Protein AF-A0A0N0K6Q2-F1 (afdb_monomer_lite)

Radius of gyration: 36.68 Å; chains: 1; bounding box: 66×116×72 Å

Sequence (240 aa):
MILLGSIAFHALVLTPLALQMVETADAPSFDALPPPIFLEMEPRPLLEGETTREPTFAPTVDTAPALSAATTDERVPSMDDEDDVPAPPSPRIAAGAPPGSPPAPADAWRVTPESTGAAIARSMRTGAGGCRIMDGRLSPGEQALCDERFNAAAGQAGPLGPRTLNAAEARREAQFARDGAQALAQYESRRRPPSGGVGITGASPDCVGGNLRGTCAGAHLRPEFQFNDEQLRNGRKFQE

pLDDT: mean 72.72, std 16.53, range [39.81, 97.5]

Structure (mmCIF, N/CA/C/O backbone):
data_AF-A0A0N0K6Q2-F1
#
_entry.id   AF-A0A0N0K6Q2-F1
#
loop_
_atom_site.group_PDB
_atom_site.id
_atom_site.type_symbol
_atom_site.label_atom_id
_atom_site.label_alt_id
_atom_site.label_comp_id
_atom_site.label_asym_id
_atom_site.label_entity_id
_atom_site.label_seq_id
_atom_site.pdbx_PDB_ins_code
_atom_site.Cartn_x
_atom_site.Cartn_y
_atom_site.Cartn_z
_atom_site.occupancy
_atom_site.B_iso_or_equiv
_atom_site.auth_seq_id
_atom_site.auth_comp_id
_atom_site.auth_asym_id
_atom_site.auth_atom_id
_atom_site.pdbx_PDB_model_num
ATOM 1 N N . MET A 1 1 ? 13.737 46.187 -0.615 1.00 58.72 1 MET A N 1
ATOM 2 C CA . MET A 1 1 ? 12.627 46.136 -1.597 1.00 58.72 1 MET A CA 1
ATOM 3 C C . MET A 1 1 ? 12.156 44.712 -1.890 1.00 58.72 1 MET A C 1
ATOM 5 O O . MET A 1 1 ? 10.979 44.456 -1.697 1.00 58.72 1 MET A O 1
ATOM 9 N N . ILE A 1 2 ? 13.031 43.765 -2.259 1.00 75.62 2 ILE A N 1
ATOM 10 C CA . ILE A 1 2 ? 12.633 42.378 -2.608 1.00 75.62 2 ILE A CA 1
ATOM 11 C C . ILE A 1 2 ? 11.950 41.630 -1.444 1.00 75.62 2 ILE A C 1
ATOM 13 O O . ILE A 1 2 ? 10.918 40.999 -1.637 1.00 75.62 2 ILE A O 1
ATOM 17 N N . LEU A 1 3 ? 12.470 41.763 -0.219 1.00 80.44 3 LEU A N 1
ATOM 18 C CA . LEU A 1 3 ? 11.880 41.160 0.988 1.00 80.44 3 LEU A CA 1
ATOM 19 C C . LEU A 1 3 ? 10.467 41.685 1.284 1.00 80.44 3 LEU A C 1
ATOM 21 O O . LEU A 1 3 ? 9.568 40.911 1.584 1.00 80.44 3 LEU A O 1
ATOM 25 N N . LEU A 1 4 ? 10.264 42.995 1.128 1.00 83.69 4 LEU A N 1
ATOM 26 C CA . LEU A 1 4 ? 8.973 43.652 1.342 1.00 83.69 4 LEU A CA 1
ATOM 27 C C . LEU A 1 4 ? 7.950 43.233 0.276 1.00 83.69 4 LEU A C 1
ATOM 29 O O . LEU A 1 4 ? 6.801 42.965 0.605 1.00 83.69 4 LEU A O 1
ATOM 33 N N . GLY A 1 5 ? 8.391 43.098 -0.981 1.00 89.88 5 GLY A N 1
ATOM 34 C CA . GLY A 1 5 ? 7.563 42.571 -2.068 1.00 89.88 5 GLY A CA 1
ATOM 35 C C . GLY A 1 5 ? 7.175 41.106 -1.860 1.00 89.88 5 GLY A C 1
ATOM 36 O O . GLY A 1 5 ? 6.024 40.744 -2.082 1.00 89.88 5 GLY A O 1
ATOM 37 N N . SER A 1 6 ? 8.101 40.280 -1.365 1.00 90.88 6 SER A N 1
ATOM 38 C CA . SER A 1 6 ? 7.818 38.880 -1.031 1.00 90.88 6 SER A CA 1
ATOM 39 C C . SER A 1 6 ? 6.791 38.770 0.096 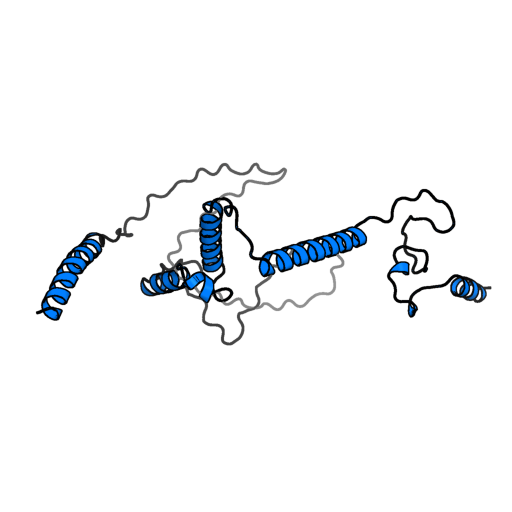1.00 90.88 6 SER A C 1
ATOM 41 O O . SER A 1 6 ? 5.804 38.053 -0.048 1.00 90.88 6 SER A O 1
ATOM 43 N N . ILE A 1 7 ? 6.962 39.525 1.185 1.00 93.81 7 ILE A N 1
ATOM 44 C CA . ILE A 1 7 ? 6.012 39.519 2.308 1.00 93.81 7 ILE A CA 1
ATOM 45 C C . ILE A 1 7 ? 4.625 39.986 1.846 1.00 93.81 7 ILE A C 1
ATOM 47 O O . ILE A 1 7 ? 3.632 39.334 2.161 1.00 93.81 7 ILE A O 1
ATOM 51 N N . ALA A 1 8 ? 4.552 41.060 1.053 1.00 94.00 8 ALA A N 1
ATOM 52 C CA . ALA A 1 8 ? 3.288 41.559 0.513 1.00 94.00 8 ALA A CA 1
ATOM 53 C C . ALA A 1 8 ? 2.600 40.531 -0.399 1.00 94.00 8 ALA A C 1
ATOM 55 O O . ALA A 1 8 ? 1.393 40.329 -0.293 1.00 94.00 8 ALA A O 1
ATOM 56 N N . PHE A 1 9 ? 3.363 39.836 -1.245 1.00 93.81 9 PHE A N 1
ATOM 57 C CA . PHE A 1 9 ? 2.836 38.781 -2.110 1.00 93.81 9 PHE A CA 1
ATOM 58 C C . PHE A 1 9 ? 2.280 37.600 -1.304 1.00 93.81 9 PHE A C 1
ATOM 60 O O . PHE A 1 9 ? 1.163 37.155 -1.556 1.00 93.81 9 PHE A O 1
ATOM 67 N N . HIS A 1 10 ? 3.011 37.128 -0.290 1.00 91.31 10 HIS A N 1
ATOM 68 C CA . HIS A 1 10 ? 2.540 36.031 0.558 1.00 91.31 10 HIS A CA 1
ATOM 69 C C . HIS A 1 10 ? 1.308 36.436 1.372 1.00 91.31 10 HIS A C 1
ATOM 71 O O . HIS A 1 10 ? 0.362 35.660 1.454 1.00 91.31 10 HIS A O 1
ATOM 77 N N . ALA A 1 11 ? 1.269 37.656 1.916 1.00 92.88 11 ALA A N 1
ATOM 78 C CA . ALA A 1 11 ? 0.086 38.165 2.607 1.00 92.88 11 ALA A CA 1
ATOM 79 C C . ALA A 1 11 ? -1.130 38.220 1.668 1.00 92.88 11 ALA A C 1
ATOM 81 O O . ALA A 1 11 ? -2.218 37.795 2.050 1.00 92.88 11 ALA A O 1
ATOM 82 N N . LEU A 1 12 ? -0.941 38.665 0.423 1.00 94.81 12 LEU A N 1
ATOM 83 C CA . LEU A 1 12 ? -2.009 38.748 -0.572 1.00 94.81 12 LEU A CA 1
ATOM 84 C C . LEU A 1 12 ? -2.557 37.369 -0.972 1.00 94.81 12 LEU A C 1
ATOM 86 O O . LEU A 1 12 ? -3.754 37.248 -1.212 1.00 94.81 12 LEU A O 1
ATOM 90 N N . VAL A 1 13 ? -1.717 36.329 -1.001 1.00 93.81 13 VAL A N 1
ATOM 91 C CA . VAL A 1 13 ? -2.139 34.954 -1.333 1.00 93.81 13 VAL A CA 1
ATOM 92 C C . VAL A 1 13 ? -2.738 34.220 -0.127 1.00 93.81 13 VAL A C 1
ATOM 94 O O . VAL A 1 13 ? -3.753 33.541 -0.260 1.00 93.81 13 VAL A O 1
ATOM 97 N N . LEU A 1 14 ? -2.132 34.342 1.056 1.00 91.88 14 LEU A N 1
ATOM 98 C CA . LEU A 1 14 ? -2.509 33.546 2.229 1.00 91.88 14 LEU A CA 1
ATOM 99 C C . LEU A 1 14 ? -3.740 34.096 2.960 1.00 91.88 14 LEU A C 1
ATOM 101 O O . LEU A 1 14 ? -4.521 33.315 3.497 1.00 91.88 14 LEU A O 1
ATOM 105 N N . THR A 1 15 ? -3.950 35.416 2.954 1.00 90.38 15 THR A N 1
ATOM 106 C CA . THR A 1 15 ? -5.099 36.048 3.629 1.00 90.38 15 THR A CA 1
ATOM 107 C C . THR A 1 15 ? -6.459 35.587 3.082 1.00 90.38 15 THR A C 1
ATOM 109 O O . THR A 1 15 ? -7.289 35.167 3.887 1.00 90.38 15 THR A O 1
ATOM 112 N N . PRO A 1 16 ? -6.728 35.596 1.758 1.00 86.38 16 PRO A N 1
ATOM 113 C CA . PRO A 1 16 ? -8.012 35.118 1.242 1.00 86.38 16 PRO A CA 1
ATOM 114 C C . PRO A 1 16 ? -8.220 33.615 1.480 1.00 86.38 16 PRO A C 1
ATOM 116 O O . PRO A 1 16 ? -9.343 33.199 1.749 1.00 86.38 16 PRO A O 1
ATOM 119 N N . LEU A 1 17 ? -7.152 32.807 1.454 1.00 84.12 17 LEU A N 1
ATOM 120 C CA . LEU A 1 17 ? -7.229 31.376 1.772 1.00 84.12 17 LEU A CA 1
ATOM 121 C C . LEU A 1 17 ? -7.616 31.133 3.239 1.00 84.12 17 LEU A C 1
ATOM 123 O O . LEU A 1 17 ? -8.437 30.266 3.532 1.00 84.12 17 LEU A O 1
ATOM 127 N N . ALA A 1 18 ? -7.036 31.909 4.157 1.00 82.88 18 ALA A N 1
ATOM 128 C CA . ALA A 1 18 ? -7.354 31.825 5.577 1.00 82.88 18 ALA A CA 1
ATOM 129 C C . ALA A 1 18 ? -8.800 32.261 5.863 1.00 82.88 18 ALA A C 1
ATOM 131 O O . ALA A 1 18 ? -9.481 31.612 6.653 1.00 82.88 18 ALA A O 1
ATOM 132 N N . LEU A 1 19 ? -9.284 33.313 5.193 1.00 83.12 19 LEU A N 1
ATOM 133 C CA . LEU A 1 19 ? -10.672 33.768 5.325 1.00 83.12 19 LEU A CA 1
ATOM 134 C C . LEU A 1 19 ? -11.668 32.711 4.832 1.00 83.12 19 LEU A C 1
ATOM 136 O O . LEU A 1 19 ? -12.624 32.422 5.544 1.00 83.12 19 LEU A O 1
ATOM 140 N N . GLN A 1 20 ? -11.398 32.051 3.698 1.00 77.56 20 GLN A N 1
ATOM 141 C CA . GLN A 1 20 ? -12.248 30.958 3.206 1.00 77.56 20 GLN A CA 1
ATOM 142 C C . GLN A 1 20 ? -12.332 29.783 4.188 1.00 77.56 20 GLN A C 1
ATOM 144 O O . GLN A 1 20 ? -13.413 29.239 4.380 1.00 77.56 20 GLN A O 1
ATOM 149 N N . MET A 1 21 ? -11.228 29.409 4.847 1.00 71.75 21 MET A N 1
ATOM 150 C CA . MET A 1 21 ? -11.255 28.337 5.853 1.00 71.75 21 MET A CA 1
ATOM 151 C C . MET A 1 21 ? -12.136 28.677 7.060 1.00 71.75 21 MET A C 1
ATOM 153 O O . MET A 1 21 ? -12.805 27.791 7.590 1.00 71.75 21 MET A O 1
ATOM 157 N N . VAL A 1 22 ? -12.148 29.943 7.487 1.00 70.31 22 VAL A N 1
ATOM 158 C CA . VAL A 1 22 ? -12.969 30.398 8.620 1.00 70.31 22 VAL A CA 1
ATOM 159 C C . VAL A 1 22 ? -14.444 30.497 8.229 1.00 70.31 22 VAL A C 1
ATOM 161 O O . VAL A 1 22 ? -15.299 30.107 9.015 1.00 70.31 22 VAL A O 1
ATOM 164 N N . GLU A 1 23 ? -14.753 30.946 7.013 1.00 63.50 23 GLU A N 1
ATOM 165 C CA . GLU A 1 23 ? -16.136 31.067 6.528 1.00 63.50 23 GLU A CA 1
ATOM 166 C C . GLU A 1 23 ? -16.788 29.698 6.266 1.00 63.50 23 GLU A C 1
ATOM 168 O O . GLU A 1 23 ? -17.993 29.542 6.419 1.00 63.50 23 GLU A O 1
ATOM 173 N N . THR A 1 24 ? -15.992 28.665 5.963 1.00 56.94 24 THR A N 1
ATOM 174 C CA . THR A 1 24 ? -16.474 27.274 5.861 1.00 56.94 24 THR A CA 1
ATOM 175 C C . THR A 1 24 ? -16.607 26.549 7.204 1.00 56.94 24 THR A C 1
ATOM 177 O O . THR A 1 24 ? -16.996 25.383 7.226 1.00 56.94 24 THR A O 1
ATOM 180 N N . ALA A 1 25 ? -16.277 27.202 8.322 1.00 55.00 25 ALA A N 1
ATOM 181 C CA . ALA A 1 25 ? -16.343 26.609 9.656 1.00 55.00 25 ALA A CA 1
ATOM 182 C C . ALA A 1 25 ? -17.735 26.718 10.309 1.00 55.00 25 ALA A C 1
ATOM 184 O O . ALA A 1 25 ? -17.831 26.678 11.537 1.00 55.00 25 ALA A O 1
ATOM 185 N N . ASP A 1 26 ? -18.809 26.792 9.514 1.00 55.94 26 ASP A N 1
ATOM 186 C CA . ASP A 1 26 ? -20.131 26.356 9.968 1.00 55.94 26 ASP A CA 1
ATOM 187 C C . ASP A 1 26 ? -20.057 24.843 10.216 1.00 55.94 26 ASP A C 1
ATOM 189 O O . ASP A 1 26 ? -20.361 24.004 9.365 1.00 55.94 26 ASP A O 1
ATOM 193 N N . ALA A 1 27 ? -19.554 24.479 11.395 1.00 56.19 27 ALA A N 1
ATOM 194 C CA . ALA A 1 27 ? -19.621 23.119 11.885 1.00 56.19 27 ALA A CA 1
ATOM 195 C C . ALA A 1 27 ? -21.106 22.729 11.938 1.00 56.19 27 ALA A C 1
ATOM 197 O O . ALA A 1 27 ? -21.898 23.474 12.523 1.00 56.19 27 ALA A O 1
ATOM 198 N N . PRO A 1 28 ? -21.516 21.591 11.348 1.00 54.69 28 PRO A N 1
ATOM 199 C CA . PRO A 1 28 ? -22.893 21.146 11.478 1.00 54.69 28 PRO A CA 1
ATOM 200 C C . PRO A 1 28 ? -23.210 21.009 12.969 1.00 54.69 28 PRO A C 1
ATOM 202 O O . PRO A 1 28 ? -22.494 20.328 13.706 1.00 54.69 28 PRO A O 1
ATOM 205 N N . SER A 1 29 ? -24.256 21.691 13.434 1.00 54.91 29 SER A N 1
ATOM 206 C CA . SER A 1 29 ? -24.754 21.494 14.788 1.00 54.91 29 SER A CA 1
ATOM 207 C C . SER A 1 29 ? -25.289 20.064 14.891 1.00 54.91 29 SER A C 1
ATOM 209 O O . SER A 1 29 ? -26.286 19.695 14.277 1.00 54.91 29 SER A O 1
ATOM 211 N N . PHE A 1 30 ? -24.600 19.225 15.662 1.00 54.66 30 PHE A N 1
ATOM 212 C CA . PHE A 1 30 ? -25.004 17.836 15.907 1.00 54.66 30 PHE A CA 1
ATOM 213 C C . PHE A 1 30 ? -26.121 17.715 16.965 1.00 54.66 30 PHE A C 1
ATOM 215 O O . PHE A 1 30 ? -26.450 16.609 17.380 1.00 54.66 30 PHE A O 1
ATOM 222 N N . ASP A 1 31 ? -26.720 18.834 17.388 1.00 56.94 31 ASP A N 1
ATOM 223 C CA . ASP A 1 31 ? -27.839 18.867 18.343 1.00 56.94 31 ASP A CA 1
ATOM 224 C C . ASP A 1 31 ? -29.177 18.432 17.723 1.00 56.94 31 ASP A C 1
ATOM 226 O O . ASP A 1 31 ? -30.147 18.176 18.437 1.00 56.94 31 ASP A O 1
ATOM 230 N N . ALA A 1 32 ? -29.249 18.300 16.397 1.00 61.56 32 ALA A N 1
ATOM 231 C CA . ALA A 1 32 ? -30.366 17.625 15.760 1.00 61.56 32 ALA A CA 1
ATOM 232 C C . ALA A 1 32 ? -30.136 16.112 15.851 1.00 61.56 32 ALA A C 1
ATOM 234 O O . ALA A 1 32 ? -29.385 15.545 15.057 1.00 61.56 32 ALA A O 1
ATOM 235 N N . LEU A 1 33 ? -30.797 15.452 16.811 1.00 62.62 33 LEU A N 1
ATOM 236 C CA . LEU A 1 33 ? -31.024 14.006 16.744 1.00 62.62 33 LEU A CA 1
ATOM 237 C C . LEU A 1 33 ? -31.496 13.691 15.315 1.00 62.62 33 LEU A C 1
ATOM 239 O O . LEU A 1 33 ? -32.536 14.225 14.910 1.00 62.62 33 LEU A O 1
ATOM 243 N N . PRO A 1 34 ? -30.742 12.906 14.521 1.00 67.00 34 PRO A N 1
ATOM 244 C CA . PRO A 1 34 ? -31.181 12.567 13.179 1.00 67.00 34 PRO A CA 1
ATOM 245 C C . PRO A 1 34 ? -32.567 11.924 13.288 1.00 67.00 34 PRO A C 1
ATOM 247 O O . PRO A 1 34 ? -32.795 11.143 14.221 1.00 67.00 34 PRO A O 1
ATOM 250 N N . PRO A 1 35 ? -33.510 12.265 12.391 1.00 73.25 35 PRO A N 1
ATOM 251 C CA . PRO A 1 35 ? -34.826 11.650 12.420 1.00 73.25 35 PRO A CA 1
ATOM 252 C C . PRO A 1 35 ? -34.640 10.126 12.395 1.00 73.25 35 PRO A C 1
ATOM 254 O O . PRO A 1 35 ? -33.830 9.634 11.601 1.00 73.25 35 PRO A O 1
ATOM 257 N N . PRO A 1 36 ? -35.315 9.379 13.286 1.00 74.69 36 PRO A N 1
ATOM 258 C CA . PRO A 1 36 ? -35.118 7.943 13.384 1.00 74.69 36 PRO A CA 1
ATOM 259 C C . PRO A 1 36 ? -35.394 7.297 12.027 1.00 74.69 36 PRO A C 1
ATOM 261 O O . PRO A 1 36 ? -36.444 7.511 11.420 1.00 74.69 36 PRO A O 1
ATOM 264 N N . ILE A 1 37 ? -34.429 6.517 11.542 1.00 78.88 37 ILE A N 1
ATOM 265 C CA . ILE A 1 37 ? -34.599 5.710 10.337 1.00 78.88 37 ILE A CA 1
ATOM 266 C C . ILE A 1 37 ? -35.337 4.444 10.763 1.00 78.88 37 ILE A C 1
ATOM 268 O O . ILE A 1 37 ? -34.776 3.593 11.454 1.00 78.88 37 ILE A O 1
ATOM 272 N N . PHE A 1 38 ? -36.604 4.328 10.373 1.00 78.00 38 PHE A N 1
ATOM 273 C CA . PHE A 1 38 ? -37.389 3.124 10.617 1.00 78.00 38 PHE A CA 1
ATOM 274 C C . PHE A 1 38 ? -37.013 2.062 9.583 1.00 78.00 38 PHE A C 1
ATOM 276 O O . PHE A 1 38 ? -37.216 2.243 8.384 1.00 78.00 38 PHE A O 1
ATOM 283 N N . LEU A 1 39 ? -36.425 0.965 10.056 1.00 77.38 39 LEU A N 1
ATOM 284 C CA . LEU A 1 39 ? -36.115 -0.211 9.251 1.00 77.38 39 LEU A CA 1
ATOM 285 C C . LEU A 1 39 ? -37.264 -1.207 9.408 1.00 77.38 39 LEU A C 1
ATOM 287 O O . LEU A 1 39 ? -37.453 -1.771 10.486 1.00 77.38 39 LEU A O 1
ATOM 291 N N . GLU A 1 40 ? -38.027 -1.430 8.341 1.00 71.94 40 GLU A N 1
ATOM 292 C CA . GLU A 1 40 ? -38.983 -2.534 8.283 1.00 71.94 40 GLU A CA 1
ATOM 293 C C . GLU A 1 40 ? -38.205 -3.833 8.056 1.00 71.94 40 GLU A C 1
ATOM 295 O O . GLU A 1 40 ? -37.730 -4.119 6.959 1.00 71.94 40 GLU A O 1
ATOM 300 N N . MET A 1 41 ? -38.002 -4.596 9.130 1.00 74.12 41 MET A N 1
ATOM 301 C CA . MET A 1 41 ? -37.406 -5.927 9.059 1.00 74.12 41 MET A CA 1
ATOM 302 C C . MET A 1 41 ? -38.526 -6.958 8.945 1.00 74.12 41 MET A C 1
ATOM 304 O O . MET A 1 41 ? -39.327 -7.104 9.870 1.00 74.12 41 MET A O 1
ATOM 308 N N . GLU A 1 42 ? -38.571 -7.690 7.833 1.00 75.00 42 GLU A N 1
ATOM 309 C CA . GLU A 1 42 ? -39.445 -8.856 7.725 1.00 75.00 42 GLU A CA 1
ATOM 310 C C . GLU A 1 42 ? -39.008 -9.907 8.760 1.00 75.00 42 GLU A C 1
ATOM 312 O O . GLU A 1 42 ? -37.816 -10.231 8.855 1.00 75.00 42 GLU A O 1
ATOM 317 N N . PRO A 1 43 ? -39.935 -10.432 9.581 1.00 73.00 43 PRO A N 1
ATOM 318 C CA . PRO A 1 43 ? -39.589 -11.441 10.564 1.00 73.00 43 PRO A CA 1
ATOM 319 C C . PRO A 1 43 ? -39.119 -12.701 9.840 1.00 73.00 43 PRO A C 1
ATOM 321 O O . PRO A 1 43 ? -39.751 -13.162 8.888 1.00 73.00 43 PRO A O 1
ATOM 324 N N . ARG A 1 44 ? -38.006 -13.278 10.307 1.00 82.38 44 ARG A N 1
ATOM 325 C CA . ARG A 1 44 ? -37.547 -14.574 9.797 1.00 82.38 44 ARG A CA 1
ATOM 326 C C . ARG A 1 44 ? -38.687 -15.600 9.887 1.00 82.38 44 ARG A C 1
ATOM 328 O O . ARG A 1 44 ? -39.408 -15.606 10.889 1.00 82.38 44 ARG A O 1
ATOM 335 N N . PRO A 1 45 ? -38.839 -16.486 8.892 1.00 82.38 45 PRO A N 1
ATOM 336 C CA . PRO A 1 45 ? -39.800 -17.574 8.987 1.00 82.38 45 PRO A CA 1
ATOM 337 C C . PRO A 1 45 ? -39.466 -18.454 10.200 1.00 82.38 45 PRO A C 1
ATOM 339 O O . PRO A 1 45 ? -38.295 -18.742 10.468 1.00 82.38 45 PRO A O 1
ATOM 342 N N . LEU A 1 46 ? -40.499 -18.838 10.950 1.00 83.44 46 LEU A N 1
ATOM 343 C CA . LEU A 1 46 ? -40.370 -19.721 12.110 1.00 83.44 46 LEU A CA 1
ATOM 344 C C . LEU A 1 46 ? -40.020 -21.136 11.646 1.00 83.44 46 LEU A C 1
ATOM 346 O O . LEU A 1 46 ? -40.581 -21.629 10.664 1.00 83.44 46 LEU A O 1
ATOM 350 N N . LEU A 1 47 ? -39.096 -21.785 12.352 1.00 84.69 47 LEU A N 1
ATOM 351 C CA . LEU A 1 47 ? -38.780 -23.195 12.137 1.00 84.69 47 LEU A CA 1
ATOM 352 C C . LEU A 1 47 ? -39.855 -24.091 12.776 1.00 84.69 47 LEU A C 1
ATOM 354 O O . LEU A 1 47 ? -40.617 -23.665 13.643 1.00 84.69 47 LEU A O 1
ATOM 358 N N . GLU A 1 48 ? -39.933 -25.350 12.350 1.00 82.94 48 GLU A N 1
ATOM 359 C CA . GLU A 1 48 ? -40.918 -26.301 12.872 1.00 82.94 48 GLU A CA 1
ATOM 360 C C . GLU A 1 48 ? -40.703 -26.537 14.381 1.00 82.94 48 GLU A C 1
ATOM 362 O O . GLU A 1 48 ? -39.622 -26.932 14.814 1.00 82.94 48 GLU A O 1
ATOM 367 N N . GLY A 1 49 ? -41.727 -26.237 15.189 1.00 84.94 49 GLY A N 1
ATOM 368 C CA . GLY A 1 49 ? -41.671 -26.296 16.657 1.00 84.94 49 GLY A CA 1
ATOM 369 C C . GLY A 1 49 ? -41.157 -25.025 17.352 1.00 84.94 49 GLY A C 1
ATOM 370 O O . GLY A 1 49 ? -41.149 -24.972 18.581 1.00 84.94 49 GLY A O 1
ATOM 371 N N . GLU A 1 50 ? -40.761 -23.991 16.605 1.00 82.06 50 GLU A N 1
ATOM 372 C CA . GLU A 1 50 ? -40.323 -22.705 17.156 1.00 82.06 50 GLU A CA 1
ATOM 373 C C . GLU A 1 50 ? -41.538 -21.811 17.471 1.00 82.06 50 GLU A C 1
ATOM 375 O O . GLU A 1 50 ? -42.333 -21.478 16.592 1.00 82.06 50 GLU A O 1
ATOM 380 N N . THR A 1 51 ? -41.698 -21.398 18.731 1.00 81.06 51 THR A N 1
ATOM 381 C CA . THR A 1 51 ? -42.730 -20.427 19.129 1.00 81.06 51 THR A CA 1
ATOM 382 C C . THR A 1 51 ? -42.205 -19.000 19.016 1.00 81.06 51 THR A C 1
ATOM 384 O O . THR A 1 51 ? -41.095 -18.718 19.470 1.00 81.06 51 THR A O 1
ATOM 387 N N . THR A 1 52 ? -43.017 -18.080 18.487 1.00 79.56 52 THR A N 1
ATOM 388 C CA . THR A 1 52 ? -42.690 -16.649 18.428 1.00 79.56 52 THR A CA 1
ATOM 389 C C . THR A 1 52 ? -42.311 -16.126 19.811 1.00 79.56 52 THR A C 1
ATOM 391 O O . THR A 1 52 ? -43.117 -16.161 20.741 1.00 79.56 52 THR A O 1
ATOM 394 N N . ARG A 1 53 ? -41.087 -15.613 19.954 1.00 74.88 53 ARG A N 1
ATOM 395 C CA . ARG A 1 53 ? -40.665 -14.926 21.175 1.00 74.88 53 ARG A CA 1
ATOM 396 C C . ARG A 1 53 ? -41.324 -13.550 21.212 1.00 74.88 53 ARG A C 1
ATOM 398 O O . ARG A 1 53 ? -41.050 -12.727 20.341 1.00 74.88 53 ARG A O 1
ATOM 405 N N . GLU A 1 54 ? -42.163 -13.288 22.210 1.00 77.50 54 GLU A N 1
ATOM 406 C CA . GLU A 1 54 ? -42.682 -11.935 22.419 1.00 77.50 54 GLU A CA 1
ATOM 407 C C . GLU A 1 54 ? -41.528 -10.980 22.770 1.00 77.50 54 GLU A C 1
ATOM 409 O O . GLU A 1 54 ? -40.686 -11.312 23.616 1.00 77.50 54 GLU A O 1
ATOM 414 N N . PRO A 1 55 ? -41.445 -9.802 22.127 1.00 63.31 55 PRO A N 1
ATOM 415 C CA . PRO A 1 55 ? -40.432 -8.817 22.460 1.00 63.31 55 PRO A CA 1
ATOM 416 C C . PRO A 1 55 ? -40.681 -8.289 23.876 1.00 63.31 55 PRO A C 1
ATOM 418 O O . PRO A 1 55 ? -41.631 -7.556 24.138 1.00 63.31 55 PRO A O 1
ATOM 421 N N . THR A 1 56 ? -39.802 -8.653 24.807 1.00 73.31 56 THR A N 1
ATOM 422 C CA . THR A 1 56 ? -39.750 -8.024 26.127 1.00 73.31 56 THR A CA 1
ATOM 423 C C . THR A 1 56 ? -38.999 -6.707 25.994 1.00 73.31 56 THR A C 1
ATOM 425 O O . THR A 1 56 ? -37.770 -6.688 25.913 1.00 73.31 56 THR A O 1
ATOM 428 N N . PHE A 1 57 ? -39.728 -5.596 25.955 1.00 63.84 57 PHE A N 1
ATOM 429 C CA . PHE A 1 57 ? -39.116 -4.280 26.095 1.00 63.84 57 PHE A CA 1
ATOM 430 C C . PHE A 1 57 ? -38.655 -4.121 27.543 1.00 63.84 57 PHE A C 1
ATOM 432 O O . PHE A 1 57 ? -39.449 -4.272 28.473 1.00 63.84 57 PHE A O 1
ATOM 439 N N . ALA A 1 58 ? -37.365 -3.853 27.743 1.00 64.44 58 ALA A N 1
ATOM 440 C CA . ALA A 1 58 ? -36.872 -3.506 29.065 1.00 64.44 58 ALA A CA 1
ATOM 441 C C . ALA A 1 58 ? -37.596 -2.230 29.535 1.00 64.44 58 ALA A C 1
ATOM 443 O O . ALA A 1 58 ? -37.706 -1.284 28.746 1.00 64.44 58 ALA A O 1
ATOM 444 N N . PRO A 1 59 ? -38.092 -2.169 30.784 1.00 62.81 59 PRO A N 1
ATOM 445 C CA . PRO A 1 59 ? -38.538 -0.901 31.339 1.00 62.81 59 PRO A CA 1
ATOM 446 C C . PRO A 1 59 ? -37.367 0.085 31.270 1.00 62.81 59 PRO A C 1
ATOM 448 O O . PRO A 1 59 ? -36.227 -0.280 31.558 1.00 62.81 59 PRO A O 1
ATOM 451 N N . THR A 1 60 ? -37.631 1.326 30.865 1.00 52.78 60 THR A N 1
ATOM 452 C CA . THR A 1 60 ? -36.653 2.416 30.937 1.00 52.78 60 THR A CA 1
ATOM 453 C C . THR A 1 60 ? -36.321 2.665 32.402 1.00 52.78 60 THR A C 1
ATOM 455 O O . THR A 1 60 ? -37.039 3.375 33.103 1.00 52.78 60 THR A O 1
ATOM 458 N N . VAL A 1 61 ? -35.264 2.015 32.882 1.00 49.47 61 VAL A N 1
ATOM 459 C CA . VAL A 1 61 ? -34.710 2.235 34.212 1.00 49.47 61 VAL A CA 1
ATOM 460 C C . VAL A 1 61 ? -33.693 3.361 34.090 1.00 49.47 61 VAL A C 1
ATOM 462 O O . VAL A 1 61 ? -32.595 3.172 33.572 1.00 49.47 61 VAL A O 1
ATOM 465 N N . ASP A 1 62 ? -34.077 4.543 34.560 1.00 51.16 62 ASP A N 1
ATOM 466 C CA . ASP A 1 62 ? -33.175 5.674 34.760 1.00 51.16 62 ASP A CA 1
ATOM 467 C C . ASP A 1 62 ? -32.359 5.403 36.034 1.00 51.16 62 ASP A C 1
ATOM 469 O O . ASP A 1 62 ? -32.654 5.885 37.129 1.00 51.16 62 ASP A O 1
ATOM 473 N N . THR A 1 63 ? -31.428 4.451 35.968 1.00 47.78 63 THR A N 1
ATOM 474 C CA . THR A 1 63 ? -30.564 4.123 37.108 1.00 47.78 63 THR A CA 1
ATOM 475 C C . THR A 1 63 ? -29.227 3.602 36.608 1.00 47.78 63 THR A C 1
ATOM 477 O O . THR A 1 63 ? -29.155 2.619 35.874 1.00 47.78 63 THR A O 1
ATOM 480 N N . ALA A 1 64 ? -28.158 4.289 37.016 1.00 49.22 64 ALA A N 1
ATOM 481 C CA . ALA A 1 64 ? -26.780 3.876 36.787 1.00 49.22 64 ALA A CA 1
ATOM 482 C C . ALA A 1 64 ? -26.579 2.406 37.211 1.00 49.22 64 ALA A C 1
ATOM 484 O O . ALA A 1 64 ? -27.109 2.001 38.252 1.00 49.22 64 ALA A O 1
ATOM 485 N N . PRO A 1 65 ? -25.822 1.596 36.448 1.00 41.84 65 PRO A N 1
ATOM 486 C CA . PRO A 1 65 ? -25.665 0.185 36.759 1.00 41.84 65 PRO A CA 1
ATOM 487 C C . PRO A 1 65 ? -24.890 0.026 38.070 1.00 41.84 65 PRO A C 1
ATOM 489 O O . PRO A 1 65 ? -23.694 0.308 38.149 1.00 41.84 65 PRO A O 1
ATOM 492 N N . ALA A 1 66 ? -25.577 -0.441 39.111 1.00 49.66 66 ALA A N 1
ATOM 493 C CA . ALA A 1 66 ? -24.928 -0.939 40.310 1.00 49.66 66 ALA A CA 1
ATOM 494 C C . ALA A 1 66 ? -24.247 -2.276 39.977 1.00 49.66 66 ALA A C 1
ATOM 496 O O . ALA A 1 66 ? -24.887 -3.225 39.519 1.00 49.66 66 ALA A O 1
ATOM 497 N N . LEU A 1 67 ? -22.933 -2.337 40.204 1.00 46.16 67 LEU A N 1
ATOM 498 C CA . LEU A 1 67 ? -22.126 -3.553 40.131 1.00 46.16 67 LEU A CA 1
ATOM 499 C C . LEU A 1 67 ? -22.740 -4.624 41.043 1.00 46.16 67 LEU A C 1
ATOM 501 O O . LEU A 1 67 ? -22.696 -4.507 42.267 1.00 46.16 67 LEU A O 1
ATOM 505 N N . SER A 1 68 ? -23.317 -5.668 40.451 1.00 42.97 68 SER A N 1
ATOM 506 C CA . SER A 1 68 ? -23.777 -6.834 41.204 1.00 42.97 68 SER A CA 1
ATOM 507 C C . SER A 1 68 ? -22.562 -7.669 41.601 1.00 42.97 68 SER A C 1
ATOM 509 O O . SER A 1 68 ? -21.918 -8.285 40.754 1.00 42.97 68 SER A O 1
ATOM 511 N N . ALA A 1 69 ? -22.228 -7.669 42.892 1.00 47.84 69 ALA A N 1
ATOM 512 C CA . ALA A 1 69 ? -21.277 -8.614 43.460 1.00 47.84 69 ALA A CA 1
ATOM 513 C C . ALA A 1 69 ? -21.934 -10.002 43.476 1.00 47.84 69 ALA A C 1
ATOM 515 O O . ALA A 1 69 ? -22.836 -10.259 44.270 1.00 47.84 69 ALA A O 1
ATOM 516 N N . ALA A 1 70 ? -21.516 -10.879 42.565 1.00 39.81 70 ALA A N 1
ATOM 517 C CA . ALA A 1 70 ? -21.946 -12.269 42.566 1.00 39.81 70 ALA A CA 1
ATOM 518 C C . ALA A 1 70 ? -21.328 -12.986 43.776 1.00 39.81 70 ALA A C 1
ATOM 520 O O . ALA A 1 70 ? -20.107 -13.089 43.889 1.00 39.81 70 ALA A O 1
ATOM 521 N N . THR A 1 71 ? -22.169 -13.469 44.687 1.00 44.94 71 THR A N 1
ATOM 522 C CA . THR A 1 71 ? -21.763 -14.392 45.748 1.00 44.94 71 THR A CA 1
ATOM 523 C C . THR A 1 71 ? -21.575 -15.779 45.140 1.00 44.94 71 THR A C 1
ATOM 525 O O . THR A 1 71 ? -22.511 -16.348 44.583 1.00 44.94 71 THR A O 1
ATOM 528 N N . THR A 1 72 ? -20.361 -16.315 45.223 1.00 40.00 72 THR A N 1
ATOM 529 C CA . THR A 1 72 ? -20.048 -17.715 44.917 1.00 40.00 72 THR A CA 1
ATOM 530 C C . THR A 1 72 ? -20.730 -18.626 45.931 1.00 40.00 72 THR A C 1
ATOM 532 O O . THR A 1 72 ? -20.310 -18.670 47.083 1.00 40.00 72 THR A O 1
ATOM 535 N N . ASP A 1 73 ? -21.762 -19.349 45.498 1.00 42.81 73 ASP A N 1
ATOM 536 C CA . ASP A 1 73 ? -22.259 -20.527 46.208 1.00 42.81 73 ASP A CA 1
ATOM 537 C C . ASP A 1 73 ? -21.442 -21.739 45.738 1.00 42.81 73 ASP A C 1
ATOM 539 O O . ASP A 1 73 ? -21.461 -22.115 44.562 1.00 42.81 73 ASP A O 1
ATOM 543 N N . GLU A 1 74 ? -20.655 -22.307 46.646 1.00 41.25 74 GLU A N 1
ATOM 544 C CA . GLU A 1 74 ? -19.792 -23.458 46.394 1.00 41.25 74 GLU A CA 1
ATOM 545 C C . GLU A 1 74 ? -20.646 -24.734 46.389 1.00 41.25 74 GLU A C 1
ATOM 547 O O . GLU A 1 74 ? -21.144 -25.176 47.426 1.00 41.25 74 GLU A O 1
ATOM 552 N N . ARG A 1 75 ? -20.867 -25.325 45.207 1.00 45.19 75 ARG A N 1
ATOM 553 C CA . ARG A 1 75 ? -21.613 -26.582 45.082 1.00 45.19 75 ARG A CA 1
ATOM 554 C C . ARG A 1 75 ? -20.672 -27.773 45.252 1.00 45.19 75 ARG A C 1
ATOM 556 O O . ARG A 1 75 ? -19.822 -28.024 44.403 1.00 45.19 75 ARG A O 1
ATOM 563 N N . VAL A 1 76 ? -20.863 -28.520 46.336 1.00 43.00 76 VAL A N 1
ATOM 564 C CA . VAL A 1 76 ? -20.217 -29.819 46.579 1.00 43.00 76 VAL A CA 1
ATOM 565 C C . VAL A 1 76 ? -20.807 -30.859 45.607 1.00 43.00 76 VAL A C 1
ATOM 567 O O . VAL A 1 76 ? -22.036 -30.929 45.511 1.00 43.00 76 VAL A O 1
ATOM 570 N N . PRO A 1 77 ? -20.005 -31.664 44.885 1.00 41.75 77 PRO A N 1
ATOM 571 C CA . PRO A 1 77 ? -20.541 -32.682 43.987 1.00 41.75 77 PRO A CA 1
ATOM 572 C C . PRO A 1 77 ? -21.001 -33.914 44.779 1.00 41.75 77 PRO A C 1
ATOM 574 O O . PRO A 1 77 ? -20.227 -34.468 45.561 1.00 41.75 77 PRO A O 1
ATOM 577 N N . SER A 1 78 ? -22.238 -34.370 44.557 1.00 46.41 78 SER A N 1
ATOM 578 C CA . SER A 1 78 ? -22.638 -35.740 44.891 1.00 46.41 78 SER A CA 1
ATOM 579 C C . SER A 1 78 ? -22.233 -36.671 43.752 1.00 46.41 78 SER A C 1
ATOM 581 O O . SER A 1 78 ? -22.441 -36.355 42.584 1.00 46.41 78 SER A O 1
ATOM 583 N N . MET A 1 79 ? -21.637 -37.808 44.102 1.00 48.25 79 MET A N 1
ATOM 584 C CA . MET A 1 79 ? -21.389 -38.921 43.188 1.00 48.25 79 MET A CA 1
ATOM 585 C C . MET A 1 79 ? -22.721 -39.606 42.902 1.00 48.25 79 MET A C 1
ATOM 587 O O . MET A 1 79 ? -23.113 -40.437 43.702 1.00 48.25 79 MET A O 1
ATOM 591 N N . ASP A 1 80 ? -23.408 -39.204 41.840 1.00 53.88 80 ASP A N 1
ATOM 592 C CA . ASP A 1 80 ? -24.423 -39.985 41.122 1.00 53.88 80 ASP A CA 1
ATOM 593 C C . ASP A 1 80 ? -24.857 -39.123 39.933 1.00 53.88 80 ASP A C 1
ATOM 595 O O . ASP A 1 80 ? -25.638 -38.205 40.130 1.00 53.88 80 ASP A O 1
ATOM 599 N N . ASP A 1 81 ? -24.281 -39.352 38.750 1.00 47.97 81 ASP A N 1
ATOM 600 C CA . ASP A 1 81 ? -24.835 -38.935 37.450 1.00 47.97 81 ASP A CA 1
ATOM 601 C C . ASP A 1 81 ? -24.056 -39.679 36.347 1.00 47.97 81 ASP A C 1
ATOM 603 O O . ASP A 1 81 ? -23.122 -39.170 35.722 1.00 47.97 81 ASP A O 1
ATOM 607 N N . GLU A 1 82 ? -24.409 -40.953 36.160 1.00 53.78 82 GLU A N 1
ATOM 608 C CA . GLU A 1 82 ? -24.239 -41.632 34.877 1.00 53.78 82 GLU A CA 1
ATOM 609 C C . GLU A 1 82 ? -25.349 -41.132 33.944 1.00 53.78 82 GLU A C 1
ATOM 611 O O . GLU A 1 82 ? -26.420 -41.722 33.886 1.00 53.78 82 GLU A O 1
ATOM 616 N N . ASP A 1 83 ? -25.101 -40.038 33.225 1.00 51.62 83 ASP A N 1
ATOM 617 C CA . ASP A 1 83 ? -25.908 -39.638 32.071 1.00 51.62 83 ASP A CA 1
ATOM 618 C C . ASP A 1 83 ? -24.991 -39.011 31.012 1.00 51.62 83 ASP A C 1
ATOM 620 O O . ASP A 1 83 ? -24.447 -37.916 31.168 1.00 51.62 83 ASP A O 1
ATOM 624 N N . ASP A 1 84 ? -24.806 -39.746 29.916 1.00 58.50 84 ASP A N 1
ATOM 625 C CA . ASP A 1 84 ? -23.957 -39.421 28.764 1.00 58.50 84 ASP A CA 1
ATOM 626 C C . ASP A 1 84 ? -24.645 -38.368 27.863 1.00 58.50 84 ASP A C 1
ATOM 628 O O . ASP A 1 84 ? -24.896 -38.569 26.671 1.00 58.50 84 ASP A O 1
ATOM 632 N N . VAL A 1 85 ? -25.031 -37.234 28.456 1.00 57.97 85 VAL A N 1
ATOM 633 C CA . VAL A 1 85 ? -25.575 -36.074 27.741 1.00 57.97 85 VAL A CA 1
ATOM 634 C C . VAL A 1 85 ? -24.453 -35.045 27.582 1.00 57.97 85 VAL A C 1
ATOM 636 O O . VAL A 1 85 ? -23.847 -34.648 28.579 1.00 57.97 85 VAL A O 1
ATOM 639 N N . PRO A 1 86 ? -24.156 -34.559 26.359 1.00 64.50 86 PRO A N 1
ATOM 640 C CA . PRO A 1 86 ? -23.168 -33.506 26.180 1.00 64.50 86 PRO A CA 1
ATOM 641 C C . PRO A 1 86 ? -23.578 -32.284 27.001 1.00 64.50 86 PRO A C 1
ATOM 643 O O . PRO A 1 86 ? -24.664 -31.734 26.804 1.00 64.50 86 PRO A O 1
ATOM 646 N N . ALA A 1 87 ? -22.709 -31.858 27.918 1.00 72.88 87 ALA A N 1
ATOM 647 C CA . ALA A 1 87 ? -22.964 -30.678 28.728 1.00 72.88 87 ALA A CA 1
ATOM 648 C C . ALA A 1 87 ? -23.263 -29.464 27.821 1.00 72.88 87 ALA A C 1
ATOM 650 O O . ALA A 1 87 ? -22.587 -29.279 26.798 1.00 72.88 87 ALA A O 1
ATOM 651 N N . PRO A 1 88 ? -24.257 -28.625 28.170 1.00 72.19 88 PRO A N 1
ATOM 652 C CA . PRO A 1 88 ? -24.567 -27.429 27.400 1.00 72.19 88 PRO A CA 1
ATOM 653 C C . PRO A 1 88 ? -23.324 -26.531 27.301 1.00 72.19 88 PRO A C 1
ATOM 655 O O . PRO A 1 88 ? -22.553 -26.443 28.262 1.00 72.19 88 PRO A O 1
ATOM 658 N N . PRO A 1 89 ? -23.101 -25.859 26.154 1.00 70.69 89 PRO A N 1
ATOM 659 C CA . PRO A 1 89 ? -21.912 -25.045 25.954 1.00 70.69 89 PRO A CA 1
ATOM 660 C C . PRO A 1 89 ? -21.857 -23.946 27.016 1.00 70.69 89 PRO A C 1
ATOM 662 O O . PRO A 1 89 ? -22.722 -23.072 27.076 1.00 70.69 89 PRO A O 1
ATOM 665 N N . SER A 1 90 ? -20.830 -23.993 27.862 1.00 72.94 90 SER A N 1
ATOM 666 C CA . SER A 1 90 ? -20.609 -22.962 28.864 1.00 72.94 90 SER A CA 1
ATOM 667 C C . SER A 1 90 ? -20.121 -21.672 28.192 1.00 72.94 90 SER A C 1
ATOM 669 O O . SER A 1 90 ? -19.315 -21.716 27.252 1.00 72.94 90 SER A O 1
ATOM 671 N N . PRO A 1 91 ? -20.600 -20.497 28.638 1.00 70.38 91 PRO A N 1
ATOM 672 C CA . PRO A 1 91 ? -20.115 -19.230 28.120 1.00 70.38 91 PRO A CA 1
ATOM 673 C C . PRO A 1 91 ? -18.622 -19.110 28.425 1.00 70.38 91 PRO A C 1
ATOM 675 O O . PRO A 1 91 ? -18.191 -19.192 29.576 1.00 70.38 91 PRO A O 1
ATOM 678 N N . ARG A 1 92 ? -17.814 -18.906 27.381 1.00 65.88 92 ARG A N 1
ATOM 679 C CA . ARG A 1 92 ? -16.394 -18.587 27.543 1.00 65.88 92 ARG A CA 1
ATOM 680 C C . ARG A 1 92 ? -16.295 -17.172 28.098 1.00 65.88 92 ARG A C 1
ATOM 682 O O . ARG A 1 92 ? -16.332 -16.204 27.343 1.00 65.88 92 ARG A O 1
ATOM 689 N N . ILE A 1 93 ? -16.194 -17.053 29.417 1.00 74.38 93 ILE A N 1
ATOM 690 C CA . ILE A 1 93 ? -15.841 -15.788 30.056 1.00 74.38 93 ILE A CA 1
ATOM 691 C C . ILE A 1 93 ? -14.397 -15.485 29.654 1.00 74.38 93 ILE A C 1
ATOM 693 O O . ILE A 1 93 ? -13.496 -16.293 29.887 1.00 74.38 93 ILE A O 1
ATOM 697 N N . ALA A 1 94 ? -14.188 -14.353 28.981 1.00 69.75 94 ALA A N 1
ATOM 698 C CA . ALA A 1 94 ? -12.854 -13.908 28.608 1.00 69.75 94 ALA A CA 1
ATOM 699 C C . ALA A 1 94 ? -11.992 -13.769 29.871 1.00 69.75 94 ALA A C 1
ATOM 701 O O . ALA A 1 94 ? -12.450 -13.243 30.887 1.00 69.75 94 ALA A O 1
ATOM 702 N N . ALA A 1 95 ? -10.748 -14.245 29.806 1.00 71.56 95 ALA A N 1
ATOM 703 C CA . ALA A 1 95 ? -9.792 -14.029 30.881 1.00 71.56 95 ALA A CA 1
ATOM 704 C C . ALA A 1 95 ? -9.674 -12.522 31.166 1.00 71.56 95 ALA A C 1
ATOM 706 O O . ALA A 1 95 ? -9.639 -11.711 30.237 1.00 71.56 95 ALA A O 1
ATOM 707 N N . GLY A 1 96 ? -9.636 -12.156 32.450 1.00 66.44 96 GLY A N 1
ATOM 708 C CA . GLY A 1 96 ? -9.462 -10.767 32.865 1.00 66.44 96 GLY A CA 1
ATOM 709 C C . GLY A 1 96 ? -8.192 -10.156 32.269 1.00 66.44 96 GLY A C 1
ATOM 710 O O . GLY A 1 96 ? -7.217 -10.858 31.994 1.00 66.44 96 GLY A O 1
ATOM 711 N N . ALA A 1 97 ? -8.209 -8.840 32.056 1.00 72.88 97 ALA A N 1
ATOM 712 C CA . ALA A 1 97 ? -7.067 -8.132 31.495 1.00 72.88 97 ALA A CA 1
ATOM 713 C C . ALA A 1 97 ? -5.809 -8.328 32.376 1.00 72.88 97 ALA A C 1
ATOM 715 O O . ALA A 1 97 ? -5.923 -8.305 33.605 1.00 72.88 97 ALA A O 1
ATOM 716 N N . PRO A 1 98 ? -4.611 -8.507 31.784 1.00 74.25 98 PRO A N 1
ATOM 717 C CA . PRO A 1 98 ? -3.370 -8.658 32.537 1.00 74.25 98 PRO A CA 1
ATOM 718 C C . PRO A 1 98 ? -3.129 -7.495 33.514 1.00 74.25 98 PRO A C 1
ATOM 720 O O . PRO A 1 98 ? -3.505 -6.355 33.207 1.00 74.25 98 PRO A O 1
ATOM 723 N N . PRO A 1 99 ? -2.461 -7.734 34.656 1.00 70.31 99 PRO A N 1
ATOM 724 C CA . PRO A 1 99 ? -2.099 -6.670 35.588 1.00 70.31 99 PRO A CA 1
ATOM 725 C C . PRO A 1 99 ? -1.266 -5.590 34.881 1.00 70.31 99 PRO A C 1
ATOM 727 O O . PRO A 1 99 ? -0.289 -5.892 34.199 1.00 70.31 99 PRO A O 1
ATOM 730 N N . GLY A 1 100 ? -1.680 -4.329 35.032 1.00 74.06 100 GLY A N 1
ATOM 731 C CA . GLY A 1 100 ? -1.084 -3.177 34.342 1.00 74.06 100 GLY A CA 1
ATOM 732 C C . GLY A 1 100 ? -1.789 -2.768 33.045 1.00 74.06 100 GLY A C 1
ATOM 733 O O . GLY A 1 100 ? -1.381 -1.790 32.421 1.00 74.06 100 GLY A O 1
ATOM 734 N N . SER A 1 101 ? -2.856 -3.469 32.647 1.00 68.31 101 SER A N 1
ATOM 735 C CA . SER A 1 101 ? -3.698 -3.020 31.535 1.00 68.31 101 SER A CA 1
ATOM 736 C C . SER A 1 101 ? -4.376 -1.688 31.882 1.00 68.31 101 SER A C 1
ATOM 738 O O . SER A 1 101 ? -4.874 -1.538 33.002 1.00 68.31 101 SER A O 1
ATOM 740 N N . PRO A 1 102 ? -4.410 -0.716 30.951 1.00 72.12 102 PRO A N 1
ATOM 741 C CA . PRO A 1 102 ? -5.150 0.521 31.164 1.00 72.12 102 PRO A CA 1
ATOM 742 C C . PRO A 1 102 ? -6.634 0.211 31.421 1.00 72.12 102 PRO A C 1
ATOM 744 O O . PRO A 1 102 ? -7.154 -0.768 30.873 1.00 72.12 102 PRO A O 1
ATOM 747 N N . PRO A 1 103 ? -7.323 1.012 32.256 1.00 74.44 103 PRO A N 1
ATOM 748 C CA . PRO A 1 103 ? -8.734 0.799 32.544 1.00 74.44 103 PRO A CA 1
ATOM 749 C C . PRO A 1 103 ? -9.532 0.821 31.241 1.00 74.44 103 PRO A C 1
ATOM 751 O O . PRO A 1 103 ? -9.305 1.675 30.380 1.00 74.44 103 PRO A O 1
ATOM 754 N N . ALA A 1 104 ? -10.460 -0.128 31.101 1.00 68.44 104 ALA A N 1
ATOM 755 C CA . ALA A 1 104 ? -11.373 -0.134 29.971 1.00 68.44 104 ALA A CA 1
ATOM 756 C C . ALA A 1 104 ? -12.118 1.212 29.930 1.00 68.44 104 ALA A C 1
ATOM 758 O O . ALA A 1 104 ? -12.531 1.711 30.984 1.00 68.44 104 ALA A O 1
ATOM 759 N N . PRO A 1 105 ? -12.266 1.830 28.747 1.00 70.38 105 PRO A N 1
ATOM 760 C CA . PRO A 1 105 ? -13.017 3.069 28.630 1.00 70.38 105 PRO A CA 1
ATOM 761 C C . PRO A 1 105 ? -14.438 2.850 29.156 1.00 70.38 105 PRO A C 1
ATOM 763 O O . PRO A 1 105 ? -15.042 1.809 28.903 1.00 70.38 105 PRO A O 1
ATOM 766 N N . ALA A 1 106 ? -14.967 3.845 29.876 1.00 69.38 106 ALA A N 1
ATOM 767 C CA . ALA A 1 106 ? -16.293 3.788 30.500 1.00 69.38 106 ALA A CA 1
ATOM 768 C C . ALA A 1 106 ? -17.425 3.495 29.501 1.00 69.38 106 ALA A C 1
ATOM 770 O O . ALA A 1 106 ? -18.496 3.050 29.895 1.00 69.38 106 ALA A O 1
ATOM 771 N N . ASP A 1 107 ? -17.170 3.728 28.214 1.00 71.88 107 ASP A N 1
ATOM 772 C CA . ASP A 1 107 ? -18.100 3.471 27.131 1.00 71.88 107 ASP A CA 1
ATOM 773 C C . ASP A 1 107 ? -17.339 2.872 25.940 1.00 71.88 107 ASP A C 1
ATOM 775 O O . ASP A 1 107 ? -16.926 3.564 25.009 1.00 71.88 107 ASP A O 1
ATOM 779 N N . ALA A 1 108 ? -17.071 1.566 26.014 1.00 68.75 108 ALA A N 1
ATOM 780 C CA . ALA A 1 108 ? -16.283 0.837 25.015 1.00 68.75 108 ALA A CA 1
ATOM 781 C C . ALA A 1 108 ? -16.902 0.852 23.604 1.00 68.75 108 ALA A C 1
ATOM 783 O O . ALA A 1 108 ? -16.216 0.535 22.634 1.00 68.75 108 ALA A O 1
ATOM 784 N N . TRP A 1 109 ? -18.175 1.240 23.488 1.00 72.69 109 TRP A N 1
ATOM 785 C CA . TRP A 1 109 ? -18.917 1.330 22.230 1.00 72.69 109 TRP A CA 1
ATOM 786 C C . TRP A 1 109 ? -19.007 2.749 21.672 1.00 72.69 109 TRP A C 1
ATOM 788 O O . TRP A 1 109 ? -19.532 2.951 20.575 1.00 72.69 109 TRP A O 1
ATOM 798 N N . ARG A 1 110 ? -18.491 3.747 22.393 1.00 73.88 110 ARG A N 1
ATOM 799 C CA . ARG A 1 110 ? -18.572 5.133 21.950 1.00 73.88 110 ARG A CA 1
ATOM 800 C C . ARG A 1 110 ? -17.477 5.432 20.937 1.00 73.88 110 ARG A C 1
ATOM 802 O O . ARG A 1 110 ? -16.294 5.487 21.267 1.00 73.88 110 ARG A O 1
ATOM 809 N N . VAL A 1 111 ? -17.890 5.687 19.699 1.00 73.81 111 VAL A N 1
ATOM 810 C CA . VAL A 1 111 ? -16.999 6.201 18.656 1.00 73.81 111 VAL A CA 1
ATOM 811 C C . VAL A 1 111 ? -16.672 7.651 18.995 1.00 73.81 111 VAL A C 1
ATOM 813 O O . VAL A 1 111 ? -17.513 8.541 18.861 1.00 73.81 111 VAL A O 1
ATOM 816 N N . THR A 1 112 ? -15.460 7.899 19.485 1.00 76.94 112 THR A N 1
ATOM 817 C CA . THR A 1 112 ? -14.977 9.263 19.682 1.00 76.94 112 THR A CA 1
ATOM 818 C C . THR A 1 112 ? -14.552 9.844 18.335 1.00 76.94 112 THR A C 1
ATOM 820 O O . THR A 1 112 ? -13.839 9.180 17.576 1.00 76.94 112 THR A O 1
ATOM 823 N N . PRO A 1 113 ? -14.991 11.069 17.994 1.00 77.75 113 PRO A N 1
ATOM 824 C CA . PRO A 1 113 ? -14.533 11.716 16.778 1.00 77.75 113 PRO A CA 1
ATOM 825 C C . PRO A 1 113 ? -13.021 11.934 16.856 1.00 77.75 113 PRO A C 1
ATOM 827 O O . PRO A 1 113 ? -12.466 12.266 17.907 1.00 77.75 113 PRO A O 1
ATOM 830 N N . GLU A 1 114 ? -12.348 11.728 15.727 1.00 85.06 114 GLU A N 1
ATOM 831 C CA . GLU A 1 114 ? -10.920 11.987 15.620 1.00 85.06 114 GLU A CA 1
ATOM 832 C C . GLU A 1 114 ? -10.638 13.478 15.852 1.00 85.06 114 GLU A C 1
ATOM 834 O O . GLU A 1 114 ? -11.315 14.349 15.306 1.00 85.06 114 GLU A O 1
ATOM 839 N N . SER A 1 115 ? -9.619 13.785 16.659 1.00 89.94 115 SER A N 1
ATOM 840 C CA . SER A 1 115 ? -9.186 15.167 16.856 1.00 89.94 115 SER A CA 1
ATOM 841 C C . SER A 1 115 ? -8.482 15.706 15.609 1.00 89.94 115 SER A C 1
ATOM 843 O O . SER A 1 115 ? -7.803 14.972 14.890 1.00 89.94 115 SER A O 1
ATOM 845 N N . THR A 1 116 ? -8.547 17.018 15.382 1.00 88.69 116 THR A N 1
ATOM 846 C CA . THR A 1 116 ? -7.895 17.666 14.230 1.00 88.69 116 THR A CA 1
ATOM 847 C C . THR A 1 116 ? -6.400 17.342 14.138 1.00 88.69 116 THR A C 1
ATOM 849 O O . THR A 1 116 ? -5.878 17.092 13.054 1.00 88.69 116 THR A O 1
ATOM 852 N N . GLY A 1 117 ? -5.699 17.287 15.275 1.00 90.62 117 GLY A N 1
ATOM 853 C CA . GLY A 1 117 ? -4.280 16.922 15.313 1.00 90.62 117 GLY A CA 1
ATOM 854 C C . GLY A 1 117 ? -4.023 15.474 14.884 1.00 90.62 117 GLY A C 1
ATOM 855 O O . GLY A 1 117 ? -3.076 15.214 14.141 1.00 90.62 117 GLY A O 1
ATOM 856 N N . ALA A 1 118 ? -4.885 14.541 15.296 1.00 86.94 118 ALA A N 1
ATOM 857 C CA . ALA A 1 118 ? -4.801 13.148 14.867 1.00 86.94 118 ALA A CA 1
ATOM 858 C C . ALA A 1 118 ? -5.077 13.008 13.361 1.00 86.94 118 ALA A C 1
ATOM 860 O O . ALA A 1 118 ? -4.309 12.334 12.669 1.00 86.94 118 ALA A O 1
ATOM 861 N N . ALA A 1 119 ? -6.059 13.749 12.839 1.00 88.12 119 ALA A N 1
ATOM 862 C CA . ALA A 1 119 ? -6.370 13.781 11.412 1.00 88.12 119 ALA A CA 1
ATOM 863 C C . ALA A 1 119 ? -5.200 14.328 10.570 1.00 88.12 119 ALA A C 1
ATOM 865 O O . ALA A 1 119 ? -4.848 13.748 9.541 1.00 88.12 119 ALA A O 1
ATOM 866 N N . ILE A 1 120 ? -4.536 15.400 11.023 1.00 91.75 120 ILE A N 1
ATOM 867 C CA . ILE A 1 120 ? -3.340 15.949 10.358 1.00 91.75 120 ILE A CA 1
ATOM 868 C C . ILE A 1 120 ? -2.177 14.950 10.416 1.00 91.75 120 ILE A C 1
ATOM 870 O O . ILE A 1 120 ? -1.497 14.713 9.419 1.00 91.75 120 ILE A O 1
ATOM 874 N N . ALA A 1 121 ? -1.940 14.323 11.568 1.00 89.75 121 ALA A N 1
ATOM 875 C CA . ALA A 1 121 ? -0.879 13.329 11.694 1.00 89.75 121 ALA A CA 1
ATOM 876 C C . ALA A 1 121 ? -1.120 12.121 10.773 1.00 89.75 121 ALA A C 1
ATOM 878 O O . ALA A 1 121 ? -0.185 11.634 10.133 1.00 89.75 121 ALA A O 1
ATOM 879 N N . ARG A 1 122 ? -2.375 11.669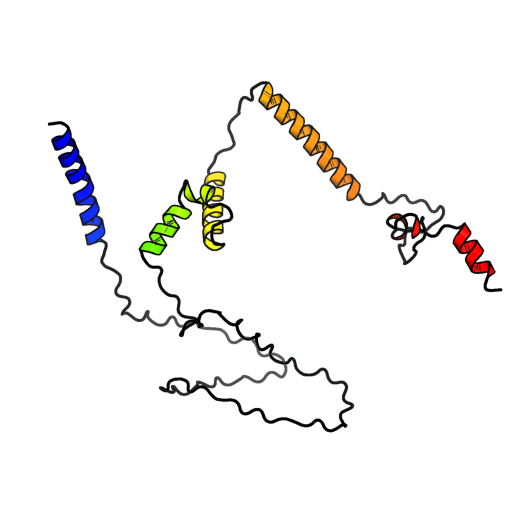 10.672 1.00 90.00 122 ARG A N 1
ATOM 880 C CA . ARG A 1 122 ? -2.797 10.615 9.747 1.00 90.00 122 ARG A CA 1
ATOM 881 C C . ARG A 1 122 ? -2.559 11.031 8.301 1.00 90.00 122 ARG A C 1
ATOM 883 O O . ARG A 1 122 ? -1.925 10.282 7.567 1.00 90.00 122 ARG A O 1
ATOM 890 N N . SER A 1 123 ? -2.967 12.239 7.910 1.00 90.25 123 SER A N 1
ATOM 891 C CA . SER A 1 123 ? -2.803 12.718 6.532 1.00 90.25 123 SER A CA 1
ATOM 892 C C . SER A 1 123 ? -1.334 12.809 6.106 1.00 90.25 123 SER A C 1
ATOM 894 O O . SER A 1 123 ? -1.012 12.466 4.968 1.00 90.25 123 SER A O 1
ATOM 896 N N . MET A 1 124 ? -0.427 13.174 7.020 1.00 92.50 124 MET A N 1
ATOM 897 C CA . MET A 1 124 ? 1.018 13.151 6.765 1.00 92.50 124 MET A CA 1
ATOM 898 C C . MET A 1 124 ? 1.545 11.728 6.540 1.00 92.50 124 MET A C 1
ATOM 900 O O . MET A 1 124 ? 2.344 11.507 5.629 1.00 92.50 124 MET A O 1
ATOM 904 N N . ARG A 1 125 ? 1.084 10.754 7.337 1.00 92.31 125 ARG A N 1
ATOM 905 C CA . ARG A 1 125 ? 1.480 9.343 7.203 1.00 92.31 125 ARG A CA 1
ATOM 906 C C . ARG A 1 125 ? 0.894 8.678 5.961 1.00 92.31 125 ARG A C 1
ATOM 908 O O . ARG A 1 125 ? 1.588 7.904 5.321 1.00 92.31 125 ARG A O 1
ATOM 915 N N . THR A 1 126 ? -0.339 9.005 5.586 1.00 91.88 126 THR A N 1
ATOM 916 C CA . THR A 1 126 ? -1.024 8.429 4.414 1.00 91.88 126 THR A CA 1
ATOM 917 C C . THR A 1 126 ? -0.876 9.283 3.145 1.00 91.88 126 THR A C 1
ATOM 919 O O . THR A 1 126 ? -1.582 9.079 2.154 1.00 91.88 126 THR A O 1
ATOM 922 N N . GLY A 1 127 ? -0.024 10.311 3.181 1.00 87.56 127 GLY A N 1
ATOM 923 C CA . GLY A 1 127 ? 0.264 11.194 2.052 1.00 87.56 127 GLY A CA 1
ATOM 924 C C . GLY A 1 127 ? 1.241 10.575 1.044 1.00 87.56 127 GLY A C 1
ATOM 925 O O . GLY A 1 127 ? 1.803 9.505 1.272 1.00 87.56 127 GLY A O 1
ATOM 926 N N . ALA A 1 128 ? 1.496 11.283 -0.062 1.00 78.19 128 ALA A N 1
ATOM 927 C CA . ALA A 1 128 ? 2.261 10.780 -1.215 1.00 78.19 128 ALA A CA 1
ATOM 928 C C . ALA A 1 128 ? 3.666 10.231 -0.881 1.00 78.19 128 ALA A C 1
ATOM 930 O O . ALA A 1 128 ? 4.125 9.274 -1.504 1.00 78.19 128 ALA A O 1
ATOM 931 N N . GLY A 1 129 ? 4.357 10.832 0.093 1.00 83.75 129 GLY A N 1
ATOM 932 C CA . GLY A 1 129 ? 5.632 10.321 0.611 1.00 83.75 129 GLY A CA 1
ATOM 933 C C . GLY A 1 129 ? 5.477 9.433 1.848 1.00 83.75 129 GLY A C 1
ATOM 934 O O . GLY A 1 129 ? 6.266 8.512 2.047 1.00 83.75 129 GLY A O 1
ATOM 935 N N . GLY A 1 130 ? 4.447 9.690 2.656 1.00 88.94 130 GLY A N 1
ATOM 936 C CA . GLY A 1 130 ? 4.238 9.041 3.947 1.00 88.94 130 GLY A CA 1
ATOM 937 C C . GLY A 1 130 ? 4.000 7.540 3.828 1.00 88.94 130 GLY A C 1
ATOM 938 O O . GLY A 1 130 ? 4.649 6.783 4.545 1.00 88.94 130 GLY A O 1
ATOM 939 N N . CYS A 1 131 ? 3.169 7.107 2.869 1.00 92.00 131 CYS A N 1
ATOM 940 C CA . CYS A 1 131 ? 2.819 5.691 2.709 1.00 92.00 131 CYS A CA 1
ATOM 941 C C . CYS A 1 131 ? 4.056 4.801 2.512 1.00 92.00 131 CYS A C 1
ATOM 943 O O . CYS A 1 131 ? 4.143 3.726 3.091 1.00 92.00 131 CYS A O 1
ATOM 945 N N . ARG A 1 132 ? 5.050 5.269 1.742 1.00 87.38 132 ARG A N 1
ATOM 946 C CA . ARG A 1 132 ? 6.301 4.525 1.514 1.00 87.38 132 ARG A CA 1
ATOM 947 C C . ARG A 1 132 ? 7.251 4.569 2.707 1.00 87.38 132 ARG A C 1
ATOM 949 O O . ARG A 1 132 ? 7.959 3.605 2.958 1.00 87.38 132 ARG A O 1
ATOM 956 N N . ILE A 1 133 ? 7.314 5.701 3.405 1.00 91.62 133 ILE A N 1
ATOM 957 C CA . ILE A 1 133 ? 8.219 5.885 4.551 1.00 91.62 133 ILE A CA 1
ATOM 958 C C . ILE A 1 133 ? 7.730 5.086 5.766 1.00 91.62 133 ILE A C 1
ATOM 960 O O . ILE A 1 133 ? 8.538 4.604 6.558 1.00 91.62 133 ILE A O 1
ATOM 964 N N . MET A 1 134 ? 6.413 4.954 5.909 1.00 89.00 134 MET A N 1
ATOM 965 C CA . MET A 1 134 ? 5.757 4.308 7.043 1.00 89.00 134 MET A CA 1
ATOM 966 C C . MET A 1 134 ? 5.333 2.868 6.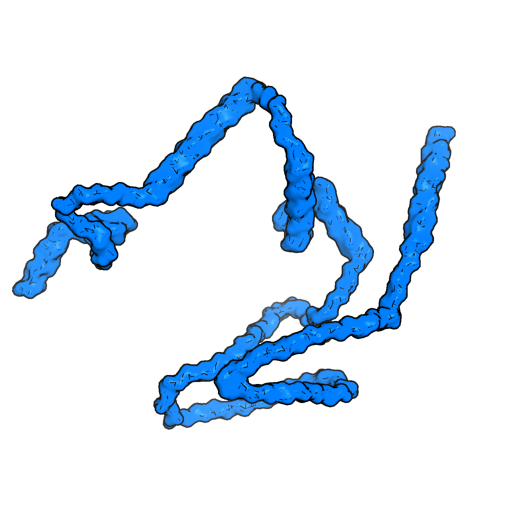751 1.00 89.00 134 MET A C 1
ATOM 968 O O . MET A 1 134 ? 4.586 2.296 7.541 1.00 89.00 134 MET A O 1
ATOM 972 N N . ASP A 1 135 ? 5.803 2.272 5.657 1.00 84.88 135 ASP A N 1
ATOM 973 C CA . ASP A 1 135 ? 5.423 0.913 5.285 1.00 84.88 135 ASP A CA 1
ATOM 974 C C . ASP A 1 135 ? 5.745 -0.093 6.409 1.00 84.88 135 ASP A C 1
ATOM 976 O O . ASP A 1 135 ? 6.812 -0.047 7.033 1.00 84.88 135 ASP A O 1
ATOM 980 N N . GLY A 1 136 ? 4.771 -0.943 6.741 1.00 85.56 136 GLY A N 1
ATOM 981 C CA . GLY A 1 136 ? 4.831 -1.871 7.877 1.00 85.56 136 GLY A CA 1
ATOM 982 C C . GLY A 1 136 ? 4.745 -1.223 9.268 1.00 85.56 136 GLY A C 1
ATOM 983 O O . GLY A 1 136 ? 4.840 -1.924 10.275 1.00 85.56 136 GLY A O 1
ATOM 984 N N . ARG A 1 137 ? 4.575 0.103 9.354 1.00 89.94 137 ARG A N 1
ATOM 985 C CA . ARG A 1 137 ? 4.395 0.866 10.609 1.00 89.94 137 ARG A CA 1
ATOM 986 C C . ARG A 1 137 ? 3.037 1.564 10.697 1.00 89.94 137 ARG A C 1
ATOM 988 O O . ARG A 1 137 ? 2.774 2.252 11.683 1.00 89.94 137 ARG A O 1
ATOM 995 N N . LEU A 1 138 ? 2.209 1.436 9.666 1.00 90.69 138 LEU A N 1
ATOM 996 C CA . LEU A 1 138 ? 0.852 1.966 9.627 1.00 90.69 138 LEU A CA 1
ATOM 997 C C . LEU A 1 138 ? -0.120 1.012 10.323 1.00 90.69 138 LEU A C 1
ATOM 999 O O . LEU A 1 138 ? 0.104 -0.198 10.397 1.00 90.69 138 LEU A O 1
ATOM 1003 N N . SER A 1 139 ? -1.227 1.560 10.821 1.00 91.75 139 SER A N 1
ATOM 1004 C CA . SER A 1 139 ? -2.356 0.724 11.229 1.00 91.75 139 SER A CA 1
ATOM 1005 C C . SER A 1 139 ? -2.955 -0.009 10.015 1.00 91.75 139 SER A C 1
ATOM 1007 O O . SER A 1 139 ? -2.825 0.472 8.887 1.00 91.75 139 SER A O 1
ATOM 1009 N N . PRO A 1 140 ? -3.677 -1.130 10.209 1.00 91.19 140 PRO A N 1
ATOM 1010 C CA . PRO A 1 140 ? -4.276 -1.874 9.097 1.00 91.19 140 PRO A CA 1
ATOM 1011 C C . PRO A 1 140 ? -5.181 -1.023 8.190 1.00 91.19 140 PRO A C 1
ATOM 1013 O O . PRO A 1 140 ? -5.151 -1.176 6.973 1.00 91.19 140 PRO A O 1
ATOM 1016 N N . GLY A 1 141 ? -5.950 -0.089 8.763 1.00 90.00 141 GLY A N 1
ATOM 1017 C CA . GLY A 1 141 ? -6.812 0.808 7.986 1.00 90.00 141 GLY A CA 1
ATOM 1018 C C . GLY A 1 141 ? -6.038 1.858 7.180 1.00 90.00 141 GLY A C 1
ATOM 1019 O O . GLY A 1 141 ? -6.404 2.163 6.049 1.00 90.00 141 GLY A O 1
ATOM 1020 N N . GLU A 1 142 ? -4.943 2.391 7.728 1.00 92.38 142 GLU A N 1
ATOM 1021 C CA . GLU A 1 142 ? -4.059 3.316 7.002 1.00 92.38 142 GLU A CA 1
ATOM 1022 C C . GLU A 1 142 ? -3.295 2.599 5.881 1.00 92.38 142 GLU A C 1
ATOM 1024 O O . GLU A 1 142 ? -3.131 3.162 4.799 1.00 92.38 142 GLU A O 1
ATOM 1029 N N . GLN A 1 143 ? -2.869 1.355 6.124 1.00 92.75 143 GLN A N 1
ATOM 1030 C CA . GLN A 1 143 ? -2.219 0.516 5.120 1.00 92.75 143 GLN A CA 1
ATOM 1031 C C . GLN A 1 143 ? -3.172 0.253 3.943 1.00 92.75 143 GLN A C 1
ATOM 1033 O O . GLN A 1 143 ? -2.815 0.528 2.801 1.00 92.75 143 GLN A O 1
ATOM 1038 N N . ALA A 1 144 ? -4.421 -0.141 4.224 1.00 92.62 144 ALA A N 1
ATOM 1039 C CA . ALA A 1 144 ? -5.438 -0.356 3.194 1.00 92.62 144 ALA A CA 1
ATOM 1040 C C . ALA A 1 144 ? -5.700 0.903 2.346 1.00 92.62 144 ALA A C 1
ATOM 1042 O O . ALA A 1 144 ? -5.802 0.813 1.124 1.00 92.62 144 ALA A O 1
ATOM 1043 N N . LEU A 1 145 ? -5.741 2.087 2.970 1.00 92.38 145 LEU A N 1
ATOM 1044 C CA . LEU A 1 145 ? -5.901 3.356 2.252 1.00 92.38 145 LEU A CA 1
ATOM 1045 C C . LEU A 1 145 ? -4.706 3.655 1.329 1.00 92.38 145 LEU A C 1
ATOM 1047 O O . LEU A 1 145 ? -4.882 4.147 0.211 1.00 92.38 145 LEU A O 1
ATOM 1051 N N . CYS A 1 146 ? -3.485 3.395 1.799 1.00 93.88 146 CYS A N 1
ATOM 1052 C CA . CYS A 1 146 ? -2.277 3.550 0.991 1.00 93.88 146 CYS A CA 1
ATOM 1053 C C . CYS A 1 146 ? -2.277 2.587 -0.204 1.00 93.88 146 CYS A C 1
ATOM 1055 O O . CYS A 1 146 ? -1.993 3.016 -1.327 1.00 93.88 146 CYS A O 1
ATOM 1057 N N . ASP A 1 147 ? -2.654 1.331 0.020 1.00 92.06 147 ASP A N 1
ATOM 1058 C CA . ASP A 1 147 ? -2.729 0.304 -1.017 1.00 92.06 147 ASP A CA 1
ATOM 1059 C C . ASP A 1 147 ? -3.801 0.636 -2.058 1.00 92.06 147 ASP A C 1
ATOM 1061 O O . ASP A 1 147 ? -3.544 0.564 -3.258 1.00 92.06 147 ASP A O 1
ATOM 1065 N N . GLU A 1 148 ? -4.988 1.070 -1.632 1.00 92.81 148 GLU A N 1
ATOM 1066 C CA . GLU A 1 148 ? -6.073 1.471 -2.532 1.00 92.81 148 GLU A CA 1
ATOM 1067 C C . GLU A 1 148 ? -5.652 2.633 -3.439 1.00 92.81 148 GLU A C 1
ATOM 1069 O O . GLU A 1 148 ? -5.833 2.577 -4.656 1.00 92.81 148 GLU A O 1
ATOM 1074 N N . ARG A 1 149 ? -5.007 3.661 -2.875 1.00 89.88 149 ARG A N 1
ATOM 1075 C CA . ARG A 1 149 ? -4.484 4.797 -3.651 1.00 89.88 149 ARG A CA 1
ATOM 1076 C C . ARG A 1 149 ? -3.392 4.377 -4.623 1.00 89.88 149 ARG A C 1
ATOM 1078 O O . ARG A 1 149 ? -3.372 4.856 -5.758 1.00 89.88 149 ARG A O 1
ATOM 1085 N N . PHE A 1 150 ? -2.488 3.503 -4.189 1.00 89.75 150 PHE A N 1
ATOM 1086 C CA . PHE A 1 150 ? -1.449 2.959 -5.055 1.00 89.75 150 PHE A CA 1
ATOM 1087 C C . PHE A 1 150 ? -2.062 2.169 -6.213 1.00 89.75 150 PHE A C 1
ATOM 1089 O O . PHE A 1 150 ? -1.714 2.414 -7.365 1.00 89.75 150 PHE A O 1
ATOM 1096 N N . ASN A 1 151 ? -3.014 1.284 -5.926 1.00 89.06 151 ASN A N 1
ATOM 1097 C CA . ASN A 1 151 ? -3.696 0.469 -6.925 1.00 89.06 151 ASN A CA 1
ATOM 1098 C C . ASN A 1 151 ? -4.524 1.322 -7.891 1.00 89.06 151 ASN A C 1
ATOM 1100 O O . ASN A 1 151 ? -4.499 1.071 -9.093 1.00 89.06 151 ASN A O 1
ATOM 1104 N N . ALA A 1 152 ? -5.197 2.368 -7.406 1.00 89.56 152 ALA A N 1
ATOM 1105 C CA . ALA A 1 152 ? -5.903 3.322 -8.256 1.00 89.56 152 ALA A CA 1
ATOM 1106 C C . ALA A 1 152 ? -4.938 4.053 -9.205 1.00 89.56 152 ALA A C 1
ATOM 1108 O O . ALA A 1 152 ? -5.200 4.143 -10.404 1.00 89.56 152 ALA A O 1
ATOM 1109 N N . ALA A 1 153 ? -3.794 4.520 -8.696 1.00 85.88 153 ALA A N 1
ATOM 1110 C CA . ALA A 1 153 ? -2.762 5.151 -9.518 1.00 85.88 153 ALA A CA 1
ATOM 1111 C C . ALA A 1 153 ? -2.134 4.166 -10.519 1.00 85.88 153 ALA A C 1
ATOM 1113 O O . ALA A 1 153 ? -1.906 4.522 -11.672 1.00 85.88 153 ALA A O 1
ATOM 1114 N N . ALA A 1 154 ? -1.894 2.921 -10.105 1.00 84.31 154 ALA A N 1
ATOM 1115 C CA . ALA A 1 154 ? -1.373 1.862 -10.962 1.00 84.31 154 ALA A CA 1
ATOM 1116 C C . ALA A 1 154 ? -2.375 1.458 -12.054 1.00 84.31 154 ALA A C 1
ATOM 1118 O O . ALA A 1 154 ? -1.971 1.224 -13.186 1.00 84.31 154 ALA A O 1
ATOM 1119 N N . GLY A 1 155 ? -3.674 1.431 -11.747 1.00 84.19 155 GLY A N 1
ATOM 1120 C CA . GLY A 1 155 ? -4.735 1.168 -12.722 1.00 84.19 155 GLY A CA 1
ATOM 1121 C C . GLY A 1 155 ? -4.930 2.302 -13.732 1.00 84.19 155 GLY A C 1
ATOM 1122 O O . GLY A 1 155 ? -5.341 2.054 -14.861 1.00 84.19 155 GLY A O 1
ATOM 1123 N N . GLN A 1 156 ? -4.612 3.542 -13.349 1.00 86.19 156 GLN A N 1
ATOM 1124 C CA . GLN A 1 156 ? -4.582 4.695 -14.257 1.00 86.19 156 GLN A CA 1
ATOM 1125 C C . GLN A 1 156 ? -3.272 4.807 -15.039 1.00 86.19 156 GLN A C 1
ATOM 1127 O O . GLN A 1 156 ? -3.226 5.482 -16.071 1.00 86.19 156 GLN A O 1
ATOM 1132 N N . ALA A 1 157 ? -2.199 4.175 -14.560 1.00 78.56 157 ALA A N 1
ATOM 1133 C CA . ALA A 1 157 ? -0.957 4.118 -15.300 1.00 78.56 157 ALA A CA 1
ATOM 1134 C C . ALA A 1 157 ? -1.210 3.336 -16.594 1.00 78.56 157 ALA A C 1
ATOM 1136 O O . ALA A 1 157 ? -1.595 2.168 -16.581 1.00 78.56 157 ALA A O 1
ATOM 1137 N N . GLY A 1 158 ? -1.017 4.006 -17.732 1.00 76.25 158 GLY A N 1
ATOM 1138 C CA . GLY A 1 158 ? -1.072 3.345 -19.029 1.00 76.25 158 GLY A CA 1
ATOM 1139 C C . GLY A 1 158 ? -0.052 2.202 -19.110 1.00 76.25 158 GLY A C 1
ATOM 1140 O O . GLY A 1 158 ? 0.879 2.147 -18.296 1.00 76.25 158 GLY A O 1
ATOM 1141 N N . PRO A 1 159 ? -0.185 1.299 -20.102 1.00 74.00 159 PRO A N 1
ATOM 1142 C CA . PRO A 1 159 ? 0.829 0.283 -20.348 1.00 74.00 159 PRO A CA 1
ATOM 1143 C C . PRO A 1 159 ? 2.191 0.967 -20.389 1.00 74.00 159 PRO A C 1
ATOM 1145 O O . PRO A 1 159 ? 2.339 1.996 -21.054 1.00 74.00 159 PRO A O 1
ATOM 1148 N N . LEU A 1 160 ? 3.153 0.421 -19.638 1.00 66.19 160 LEU A N 1
ATOM 1149 C CA . LEU A 1 160 ? 4.534 0.886 -19.670 1.00 66.19 160 LEU A CA 1
ATOM 1150 C C . LEU A 1 160 ? 4.925 0.947 -21.146 1.00 66.19 160 LEU A C 1
ATOM 1152 O O . LEU A 1 160 ? 5.009 -0.087 -21.810 1.00 66.19 160 LEU A O 1
ATOM 1156 N N . GLY A 1 161 ? 5.040 2.169 -21.677 1.00 66.88 161 GLY A N 1
ATOM 1157 C CA . GLY A 1 161 ? 5.357 2.388 -23.082 1.00 66.88 161 GLY A CA 1
ATOM 1158 C C . GLY A 1 161 ? 6.649 1.656 -23.443 1.00 66.88 161 GLY A C 1
ATOM 1159 O O . GLY A 1 161 ? 7.388 1.254 -22.540 1.00 66.88 161 GLY A O 1
ATOM 1160 N N . PRO A 1 162 ? 6.948 1.467 -24.739 1.00 69.56 162 PRO A N 1
ATOM 1161 C CA . PRO A 1 162 ? 8.116 0.706 -25.162 1.00 69.56 162 PRO A CA 1
ATOM 1162 C C . PRO A 1 162 ? 9.373 1.252 -24.480 1.00 69.56 162 PRO A C 1
ATOM 1164 O O . PRO A 1 162 ? 9.874 2.328 -24.809 1.00 69.56 162 PRO A O 1
ATOM 1167 N N . ARG A 1 163 ? 9.857 0.514 -23.477 1.00 76.62 163 ARG A N 1
ATOM 1168 C CA . ARG A 1 163 ? 11.027 0.895 -22.701 1.00 76.62 163 ARG A CA 1
ATOM 1169 C C . ARG A 1 163 ? 12.233 0.321 -23.419 1.00 76.62 163 ARG A C 1
ATOM 1171 O O . ARG A 1 163 ? 12.400 -0.894 -23.499 1.00 76.62 163 ARG A O 1
ATOM 1178 N N . THR A 1 164 ? 13.075 1.191 -23.957 1.00 82.81 164 THR A N 1
ATOM 1179 C CA . THR A 1 164 ? 14.351 0.772 -24.528 1.00 82.81 164 THR A CA 1
ATOM 1180 C C . THR A 1 164 ? 15.286 0.387 -23.385 1.00 82.81 164 THR A C 1
ATOM 1182 O O . THR A 1 164 ? 15.760 1.227 -22.623 1.00 82.81 164 THR A O 1
ATOM 1185 N N . LEU A 1 165 ? 15.508 -0.916 -23.216 1.00 86.12 165 LEU A N 1
ATOM 1186 C CA . LEU A 1 165 ? 16.464 -1.425 -22.239 1.00 86.12 165 LEU A CA 1
ATOM 1187 C C . LEU A 1 165 ? 17.883 -1.175 -22.749 1.00 86.12 165 LEU A C 1
ATOM 1189 O O . LEU A 1 165 ? 18.197 -1.458 -23.907 1.00 86.12 165 LEU A O 1
ATOM 1193 N N . ASN A 1 166 ? 18.769 -0.695 -21.880 1.00 91.75 166 ASN A N 1
ATOM 1194 C CA . ASN A 1 166 ? 20.195 -0.716 -22.204 1.00 91.75 166 ASN A CA 1
ATOM 1195 C C . ASN A 1 166 ? 20.732 -2.164 -22.182 1.00 91.75 166 ASN A C 1
ATOM 1197 O O . ASN A 1 166 ? 20.111 -3.076 -21.635 1.00 91.75 166 ASN A O 1
ATOM 1201 N N . ALA A 1 167 ? 21.921 -2.394 -22.744 1.00 92.62 167 ALA A N 1
ATOM 1202 C CA . ALA A 1 167 ? 22.488 -3.742 -22.860 1.00 92.62 167 ALA A CA 1
ATOM 1203 C C . ALA A 1 167 ? 22.712 -4.455 -21.507 1.00 92.62 167 ALA A C 1
ATOM 1205 O O . ALA A 1 167 ? 22.766 -5.684 -21.449 1.00 92.62 167 ALA A O 1
ATOM 1206 N N . ALA A 1 168 ? 22.880 -3.717 -20.405 1.00 93.06 168 ALA A N 1
ATOM 1207 C CA . ALA A 1 168 ? 23.002 -4.312 -19.075 1.00 93.06 168 ALA A CA 1
ATOM 1208 C C . ALA A 1 168 ? 21.633 -4.721 -18.513 1.00 93.06 168 ALA A C 1
ATOM 1210 O O . ALA A 1 168 ? 21.504 -5.801 -17.942 1.00 93.06 168 ALA A O 1
ATOM 1211 N N . GLU A 1 169 ? 20.614 -3.890 -18.711 1.00 92.38 169 GLU A N 1
ATOM 1212 C CA . GLU A 1 169 ? 19.226 -4.174 -18.345 1.00 92.38 169 GLU A CA 1
ATOM 1213 C C . GLU A 1 169 ? 18.660 -5.350 -19.133 1.00 92.38 169 GLU A C 1
ATOM 1215 O O . GLU A 1 169 ? 18.141 -6.277 -18.526 1.00 92.38 169 GLU A O 1
ATOM 1220 N N . ALA A 1 170 ? 18.858 -5.381 -20.452 1.00 91.25 170 ALA A N 1
ATOM 1221 C CA . ALA A 1 170 ? 18.406 -6.4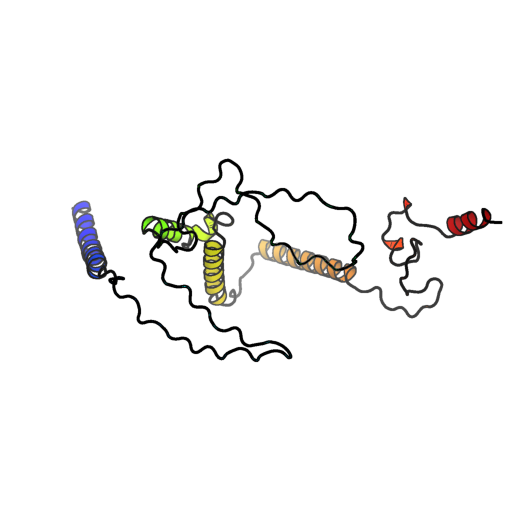84 -21.296 1.00 91.25 170 ALA A CA 1
ATOM 1222 C C . ALA A 1 170 ? 19.018 -7.831 -20.870 1.00 91.25 170 ALA A C 1
ATOM 1224 O O . ALA A 1 170 ? 18.341 -8.857 -20.864 1.00 91.25 170 ALA A O 1
ATOM 1225 N N . ARG A 1 171 ? 20.293 -7.835 -20.449 1.00 94.25 171 ARG A N 1
ATOM 1226 C CA . ARG A 1 171 ? 20.942 -9.039 -19.904 1.00 94.25 171 ARG A CA 1
ATOM 1227 C C . ARG A 1 171 ? 20.328 -9.489 -18.579 1.00 94.25 171 ARG A C 1
ATOM 1229 O O . ARG A 1 171 ? 20.155 -10.691 -18.393 1.00 94.25 171 ARG A O 1
ATOM 1236 N N . ARG A 1 172 ? 20.010 -8.554 -17.676 1.00 94.00 172 ARG A N 1
ATOM 1237 C CA . ARG A 1 172 ? 19.348 -8.868 -16.398 1.00 94.00 172 ARG A CA 1
ATOM 1238 C C . ARG A 1 172 ? 17.937 -9.397 -16.616 1.00 94.00 172 ARG A C 1
ATOM 1240 O O . ARG A 1 172 ? 17.597 -10.418 -16.033 1.00 94.00 172 ARG A O 1
ATOM 1247 N N . GLU A 1 173 ? 17.175 -8.766 -17.502 1.00 93.00 173 GLU A N 1
ATOM 1248 C CA . GLU A 1 173 ? 15.822 -9.198 -17.858 1.00 93.00 173 GLU A CA 1
ATOM 1249 C C . GLU A 1 173 ? 15.833 -10.618 -18.441 1.00 93.00 173 GLU A C 1
ATOM 1251 O O . GLU A 1 173 ? 15.081 -11.490 -18.016 1.00 93.00 173 GLU A O 1
ATOM 1256 N N . ALA A 1 174 ? 16.773 -10.901 -19.350 1.00 94.06 174 ALA A N 1
ATOM 1257 C CA . ALA A 1 174 ? 16.931 -12.233 -19.924 1.00 94.06 174 ALA A CA 1
ATOM 1258 C C . ALA A 1 174 ? 17.358 -13.286 -18.885 1.00 94.06 174 ALA A C 1
ATOM 1260 O O . ALA A 1 174 ? 16.971 -14.448 -19.000 1.00 94.06 174 ALA A O 1
ATOM 1261 N N . GLN A 1 175 ? 18.168 -12.907 -17.890 1.00 96.31 175 GLN A N 1
ATOM 1262 C CA . GLN A 1 175 ? 18.527 -13.796 -16.783 1.00 96.31 175 GLN A CA 1
ATOM 1263 C C . GLN A 1 175 ? 17.306 -14.089 -15.910 1.00 96.31 175 GLN A C 1
ATOM 1265 O O . GLN A 1 175 ? 16.998 -15.254 -15.685 1.00 96.31 175 GLN A O 1
ATOM 1270 N N . PHE A 1 176 ? 16.565 -13.053 -15.516 1.00 96.75 176 PHE A N 1
ATOM 1271 C CA . PHE A 1 176 ? 15.346 -13.187 -14.725 1.00 96.75 176 PHE A CA 1
ATOM 1272 C C . PHE A 1 176 ? 14.308 -14.083 -15.415 1.00 96.75 176 PHE A C 1
ATOM 1274 O O . PHE A 1 176 ? 13.743 -14.970 -14.781 1.00 96.75 176 PHE A O 1
ATOM 1281 N N . ALA A 1 177 ? 14.117 -13.926 -16.728 1.00 95.38 177 ALA A N 1
ATOM 1282 C CA . ALA A 1 177 ? 13.217 -14.777 -17.505 1.00 95.38 177 ALA A CA 1
ATOM 1283 C C . ALA A 1 177 ? 13.646 -16.257 -17.501 1.00 95.38 177 ALA A C 1
ATOM 1285 O O . ALA A 1 177 ? 12.803 -17.145 -17.365 1.00 95.38 177 ALA A O 1
ATOM 1286 N N . ARG A 1 178 ? 14.954 -16.539 -17.613 1.00 96.88 178 ARG A N 1
ATOM 1287 C CA . ARG A 1 178 ? 15.484 -17.912 -17.520 1.00 96.88 178 ARG A CA 1
ATOM 1288 C C . ARG A 1 178 ? 15.283 -18.498 -16.128 1.00 96.88 178 ARG A C 1
ATOM 1290 O O . ARG A 1 178 ? 14.801 -19.623 -16.013 1.00 96.88 178 ARG A O 1
ATOM 1297 N N . ASP A 1 179 ? 15.626 -17.739 -15.096 1.00 97.50 179 ASP A N 1
ATOM 1298 C CA . ASP A 1 179 ? 15.539 -18.185 -13.707 1.00 97.50 179 ASP A CA 1
ATOM 1299 C C . ASP A 1 179 ? 14.071 -18.425 -13.311 1.00 97.50 179 ASP A C 1
ATOM 1301 O O . ASP A 1 179 ? 13.744 -19.448 -12.707 1.00 97.50 179 ASP A O 1
ATOM 1305 N N . GLY A 1 180 ? 13.162 -17.544 -13.740 1.00 96.62 180 GLY A N 1
ATOM 1306 C CA . GLY A 1 180 ? 11.719 -17.693 -13.557 1.00 96.62 180 GLY A CA 1
ATOM 1307 C C . GLY A 1 180 ? 11.157 -18.932 -14.257 1.00 96.62 180 GLY A C 1
ATOM 1308 O O . GLY A 1 180 ? 10.421 -19.702 -13.640 1.00 96.62 180 GLY A O 1
ATOM 1309 N N . ALA A 1 181 ? 11.552 -19.185 -15.509 1.00 95.88 181 ALA A N 1
ATOM 1310 C CA . ALA A 1 181 ? 11.144 -20.389 -16.235 1.00 95.88 181 ALA A CA 1
ATOM 1311 C C . ALA A 1 181 ? 11.642 -21.675 -15.552 1.00 95.88 181 ALA A C 1
ATOM 1313 O O . ALA A 1 181 ? 10.897 -22.649 -15.439 1.00 95.88 181 ALA A O 1
ATOM 1314 N N . GLN A 1 182 ? 12.877 -21.675 -15.043 1.00 96.50 182 GLN A N 1
ATOM 1315 C CA . GLN A 1 182 ? 13.414 -22.806 -14.284 1.00 96.50 182 GLN A CA 1
ATOM 1316 C C . GLN A 1 182 ? 12.672 -23.018 -12.962 1.00 96.50 182 GLN A C 1
ATOM 1318 O O . GLN A 1 182 ? 12.340 -24.155 -12.624 1.00 96.50 182 GLN A O 1
ATOM 1323 N N . ALA A 1 183 ? 12.380 -21.947 -12.222 1.00 95.12 183 ALA A N 1
ATOM 1324 C CA . ALA A 1 183 ? 11.640 -22.025 -10.967 1.00 95.12 183 ALA A CA 1
ATOM 1325 C C . ALA A 1 183 ? 10.214 -22.559 -11.176 1.00 95.12 183 ALA A C 1
ATOM 1327 O O . ALA A 1 183 ? 9.757 -23.411 -10.409 1.00 95.12 183 ALA A O 1
ATOM 1328 N N . LEU A 1 184 ? 9.537 -22.117 -12.241 1.00 95.25 184 LEU A N 1
ATOM 1329 C CA . LEU A 1 184 ? 8.222 -22.626 -12.632 1.00 95.25 184 LEU A CA 1
ATOM 1330 C C . LEU A 1 184 ? 8.290 -24.108 -13.012 1.00 95.25 184 LEU A C 1
ATOM 1332 O O . LEU A 1 184 ? 7.514 -24.894 -12.477 1.00 95.25 184 LEU A O 1
ATOM 1336 N N . ALA A 1 185 ? 9.268 -24.521 -13.822 1.00 93.75 185 ALA A N 1
ATOM 1337 C CA . ALA A 1 185 ? 9.453 -25.929 -14.180 1.00 93.75 185 ALA A CA 1
ATOM 1338 C C . ALA A 1 185 ? 9.716 -26.822 -12.950 1.00 93.75 185 ALA A C 1
ATOM 1340 O O . ALA A 1 185 ? 9.182 -27.927 -12.851 1.00 93.75 185 ALA A O 1
ATOM 1341 N N . GLN A 1 186 ? 10.500 -26.343 -11.979 1.00 93.88 186 GLN A N 1
ATOM 1342 C CA . GLN A 1 186 ? 10.719 -27.044 -10.707 1.00 93.88 186 GLN A CA 1
ATOM 1343 C C . GLN A 1 186 ? 9.456 -27.097 -9.840 1.00 93.88 186 GLN A C 1
ATOM 1345 O O . GLN A 1 186 ? 9.208 -28.074 -9.135 1.00 93.88 186 GLN A O 1
ATOM 1350 N N . TYR A 1 187 ? 8.656 -26.034 -9.839 1.00 89.62 187 TYR A N 1
ATOM 1351 C CA . TYR A 1 187 ? 7.385 -26.028 -9.128 1.00 89.62 187 TYR A CA 1
ATOM 1352 C C . TYR A 1 187 ? 6.392 -27.014 -9.753 1.00 89.62 187 TYR A C 1
ATOM 1354 O O . TYR A 1 187 ? 5.786 -27.812 -9.036 1.00 89.62 187 TYR A O 1
ATOM 1362 N N . GLU A 1 188 ? 6.285 -27.012 -11.079 1.00 89.62 188 GLU A N 1
ATOM 1363 C CA . GLU A 1 188 ? 5.438 -27.933 -11.828 1.00 89.62 188 GLU A CA 1
ATOM 1364 C C . GLU A 1 188 ? 5.881 -29.384 -11.667 1.00 89.62 188 GLU A C 1
ATOM 1366 O O . GLU A 1 188 ? 5.023 -30.241 -11.488 1.00 89.62 188 GLU A O 1
ATOM 1371 N N . SER A 1 189 ? 7.182 -29.689 -11.651 1.00 83.94 189 SER A N 1
ATOM 1372 C CA . SER A 1 189 ? 7.658 -31.066 -11.457 1.00 83.94 189 SER A CA 1
ATOM 1373 C C . SER A 1 189 ? 7.284 -31.635 -10.087 1.00 83.94 189 SER A C 1
ATOM 1375 O O . SER A 1 189 ? 6.912 -32.802 -9.998 1.00 83.94 189 SER A O 1
ATOM 1377 N N . ARG A 1 190 ? 7.294 -30.808 -9.032 1.00 84.31 190 ARG A N 1
ATOM 1378 C CA . ARG A 1 190 ? 6.828 -31.203 -7.689 1.00 84.31 190 ARG A CA 1
ATOM 1379 C C . ARG A 1 190 ? 5.328 -31.460 -7.632 1.00 84.31 190 ARG A C 1
ATOM 1381 O O . ARG A 1 190 ? 4.875 -32.233 -6.796 1.00 84.31 190 ARG A O 1
ATOM 1388 N N . ARG A 1 191 ? 4.559 -30.768 -8.472 1.00 82.69 191 ARG A N 1
ATOM 1389 C CA . ARG A 1 191 ? 3.094 -30.833 -8.468 1.00 82.69 191 ARG A CA 1
ATOM 1390 C C . ARG A 1 191 ? 2.538 -31.768 -9.535 1.00 82.69 191 ARG A C 1
ATOM 1392 O O . ARG A 1 191 ? 1.351 -32.088 -9.503 1.00 82.69 191 ARG A O 1
ATOM 1399 N N . ARG A 1 192 ? 3.368 -32.191 -10.487 1.00 76.44 192 ARG A N 1
ATOM 1400 C CA . ARG A 1 192 ? 2.966 -33.119 -11.531 1.00 76.44 192 ARG A CA 1
ATOM 1401 C C . ARG A 1 192 ? 2.614 -34.439 -10.847 1.00 76.44 192 ARG A C 1
ATOM 1403 O O . ARG A 1 192 ? 3.496 -35.025 -10.220 1.00 76.44 192 ARG A O 1
ATOM 1410 N N . PRO A 1 193 ? 1.353 -34.904 -10.930 1.00 67.62 193 PRO A N 1
ATOM 1411 C CA . PRO A 1 193 ? 1.027 -36.225 -10.425 1.00 67.62 193 PRO A CA 1
ATOM 1412 C C . PRO A 1 193 ? 1.959 -37.224 -11.120 1.00 67.62 193 PRO A C 1
ATOM 1414 O O . PRO A 1 193 ? 2.197 -37.063 -12.327 1.00 67.62 193 PRO A O 1
ATOM 1417 N N . PRO A 1 194 ? 2.525 -38.208 -10.395 1.00 60.97 194 PRO A N 1
ATOM 1418 C CA . PRO A 1 194 ? 3.278 -39.270 -11.036 1.00 60.97 194 PRO A CA 1
ATOM 1419 C C . PRO A 1 194 ? 2.357 -39.852 -12.102 1.00 60.97 194 PRO A C 1
ATOM 1421 O O . PRO A 1 194 ? 1.234 -40.260 -11.811 1.00 60.97 194 PRO A O 1
ATOM 1424 N N . SER A 1 195 ? 2.782 -39.731 -13.359 1.00 53.19 195 SER A N 1
ATOM 1425 C CA . SER A 1 195 ? 2.010 -40.139 -14.525 1.00 53.19 195 SER A CA 1
ATOM 1426 C C . SER A 1 195 ? 1.385 -41.502 -14.262 1.00 53.19 195 SER A C 1
ATOM 1428 O O . SER A 1 195 ? 2.110 -42.421 -13.879 1.00 53.19 195 SER A O 1
ATOM 1430 N N . GLY A 1 196 ? 0.072 -41.618 -14.474 1.00 52.28 196 GLY A N 1
ATOM 1431 C CA . GLY A 1 196 ? -0.642 -42.890 -14.492 1.00 52.28 196 GLY A CA 1
ATOM 1432 C C . GLY A 1 196 ? -0.066 -43.783 -15.585 1.00 52.28 196 GLY A C 1
ATOM 1433 O O . GLY A 1 196 ? -0.564 -43.825 -16.705 1.00 52.28 196 GLY A O 1
ATOM 1434 N N . GLY A 1 197 ? 1.038 -44.448 -15.265 1.00 44.88 197 GLY A N 1
ATOM 1435 C CA . GLY A 1 197 ? 1.564 -45.569 -16.006 1.00 44.88 197 GLY A CA 1
ATOM 1436 C C . GLY A 1 197 ? 0.723 -46.766 -15.616 1.00 44.88 197 GLY A C 1
ATOM 1437 O O . GLY A 1 197 ? 0.804 -47.251 -14.490 1.00 44.88 197 GLY A O 1
ATOM 1438 N N . VAL A 1 198 ? -0.115 -47.218 -16.540 1.00 49.53 198 VAL A N 1
ATOM 1439 C CA . VAL A 1 198 ? -0.797 -48.503 -16.429 1.00 49.53 198 VAL A CA 1
ATOM 1440 C C . VAL A 1 198 ? 0.289 -49.573 -16.547 1.00 49.53 198 VAL A C 1
ATOM 1442 O O . VAL A 1 198 ? 0.711 -49.933 -17.641 1.00 49.53 198 VAL A O 1
ATOM 1445 N N . GLY A 1 199 ? 0.820 -50.001 -15.408 1.00 40.97 199 GLY A N 1
ATOM 1446 C CA . GLY A 1 199 ? 1.892 -50.981 -15.323 1.00 40.97 199 GLY A CA 1
ATOM 1447 C C . GLY A 1 199 ? 1.758 -51.772 -14.035 1.00 40.97 199 GLY A C 1
ATOM 1448 O O . GLY A 1 199 ? 2.299 -51.394 -13.003 1.00 40.97 199 GLY A O 1
ATOM 1449 N N . ILE A 1 200 ? 1.014 -52.877 -14.100 1.00 45.53 200 ILE A N 1
ATOM 1450 C CA . ILE A 1 200 ? 0.991 -53.908 -13.061 1.00 45.53 200 ILE A CA 1
ATOM 1451 C C . ILE A 1 200 ? 2.347 -54.617 -13.104 1.00 45.53 200 ILE A C 1
ATOM 1453 O O . ILE A 1 200 ? 2.507 -55.634 -13.769 1.00 45.53 200 ILE A O 1
ATOM 1457 N N . THR A 1 201 ? 3.338 -54.078 -12.403 1.00 44.34 201 THR A N 1
ATOM 1458 C CA . THR A 1 201 ? 4.515 -54.841 -11.979 1.00 44.34 201 THR A CA 1
ATOM 1459 C C . THR A 1 201 ? 4.894 -54.407 -10.566 1.00 44.34 201 THR A C 1
ATOM 1461 O O . THR A 1 201 ? 5.681 -53.488 -10.380 1.00 44.34 201 THR A O 1
ATOM 1464 N N . GLY A 1 202 ? 4.307 -55.080 -9.572 1.00 45.97 202 GLY A N 1
ATOM 1465 C CA . GLY A 1 202 ? 4.912 -55.242 -8.247 1.00 45.97 202 GLY A CA 1
ATOM 1466 C C . GLY A 1 202 ? 4.866 -54.058 -7.275 1.00 45.97 202 GLY A C 1
ATOM 1467 O O . GLY A 1 202 ? 5.906 -53.706 -6.744 1.00 45.97 202 GLY A O 1
ATOM 1468 N N . ALA A 1 203 ? 3.687 -53.481 -7.036 1.00 48.19 203 ALA A N 1
ATOM 1469 C CA . ALA A 1 203 ? 3.219 -52.823 -5.799 1.00 48.19 203 ALA A CA 1
ATOM 1470 C C . ALA A 1 203 ? 2.066 -51.897 -6.208 1.00 48.19 203 ALA A C 1
ATOM 1472 O O . ALA A 1 203 ? 2.267 -50.985 -7.005 1.00 48.19 203 ALA A O 1
ATOM 1473 N N . SER A 1 204 ? 0.845 -52.182 -5.749 1.00 43.62 204 SER A N 1
ATOM 1474 C CA . SER A 1 204 ? -0.342 -51.429 -6.174 1.00 43.62 204 SER A CA 1
ATOM 1475 C C . SER A 1 204 ? -0.194 -49.927 -5.868 1.00 43.62 204 SER A C 1
ATOM 1477 O O . SER A 1 204 ? 0.277 -49.590 -4.779 1.00 43.62 204 SER A O 1
ATOM 1479 N N . PRO A 1 205 ? -0.634 -49.026 -6.770 1.00 50.19 205 PRO A N 1
ATOM 1480 C CA . PRO A 1 205 ? -0.732 -47.586 -6.518 1.00 50.19 205 PRO A CA 1
ATOM 1481 C C . PRO A 1 205 ? -1.880 -47.207 -5.561 1.00 50.19 205 PRO A C 1
ATOM 1483 O O . PRO A 1 205 ? -2.099 -46.024 -5.305 1.00 50.19 205 PRO A O 1
ATOM 1486 N N . ASP A 1 206 ? -2.591 -48.183 -4.994 1.00 49.97 206 ASP A N 1
ATOM 1487 C CA . ASP A 1 206 ? -3.597 -47.944 -3.962 1.00 49.97 206 ASP A CA 1
ATOM 1488 C C . ASP A 1 206 ? -2.898 -47.713 -2.619 1.00 49.97 206 ASP A C 1
ATOM 1490 O O . ASP A 1 206 ? -2.591 -48.641 -1.866 1.00 49.97 206 ASP A O 1
ATOM 1494 N N . CYS A 1 207 ? -2.581 -46.448 -2.342 1.00 56.53 207 CYS A N 1
ATOM 1495 C CA . CYS A 1 207 ? -1.946 -46.028 -1.102 1.00 56.53 207 CYS A CA 1
ATOM 1496 C C . CYS A 1 207 ? -2.842 -46.379 0.112 1.00 56.53 207 CYS A C 1
ATOM 1498 O O . CYS A 1 207 ? -3.685 -45.585 0.525 1.00 56.53 207 CYS A O 1
ATOM 1500 N N . VAL A 1 208 ? -2.606 -47.533 0.742 1.00 47.53 208 VAL A N 1
ATOM 1501 C CA . VAL A 1 208 ? -3.060 -47.828 2.109 1.00 47.53 208 VAL A CA 1
ATOM 1502 C C . VAL A 1 208 ? -1.855 -48.231 2.965 1.00 47.53 208 VAL A C 1
ATOM 1504 O O . VAL A 1 208 ? -1.282 -49.304 2.814 1.00 47.53 208 VAL A O 1
ATOM 1507 N N . GLY A 1 209 ? -1.461 -47.325 3.865 1.00 49.91 209 GLY A N 1
ATOM 1508 C CA . GLY A 1 209 ? -0.907 -47.630 5.192 1.00 49.91 209 GLY A CA 1
ATOM 1509 C C . GLY A 1 209 ? 0.461 -48.309 5.352 1.00 49.91 209 GLY A C 1
ATOM 1510 O O . GLY A 1 209 ? 0.797 -48.647 6.481 1.00 49.91 209 GLY A O 1
ATOM 1511 N N . GLY A 1 210 ? 1.262 -48.525 4.306 1.00 57.16 210 GLY A N 1
ATOM 1512 C CA . GLY A 1 210 ? 2.582 -49.163 4.450 1.00 57.16 210 GLY A CA 1
ATOM 1513 C C . GLY A 1 210 ? 3.744 -48.170 4.567 1.00 57.16 210 GLY A C 1
ATOM 1514 O O . GLY A 1 210 ? 3.816 -47.224 3.789 1.00 57.16 210 GLY A O 1
ATOM 1515 N N . ASN A 1 211 ? 4.706 -48.425 5.454 1.00 56.25 211 ASN A N 1
ATOM 1516 C CA . ASN A 1 211 ? 6.025 -47.765 5.534 1.00 56.25 211 ASN A CA 1
ATOM 1517 C C . ASN A 1 211 ? 7.091 -48.453 4.649 1.00 56.25 211 ASN A C 1
ATOM 1519 O O . ASN A 1 211 ? 8.296 -48.370 4.900 1.00 56.25 211 ASN A O 1
ATOM 1523 N N . LEU A 1 212 ? 6.638 -49.165 3.617 1.00 65.69 212 LEU A N 1
ATOM 1524 C CA . LEU A 1 212 ? 7.489 -49.897 2.690 1.00 65.69 212 LEU A CA 1
ATOM 1525 C C . LEU A 1 212 ? 8.081 -48.951 1.659 1.00 65.69 212 LEU A C 1
ATOM 1527 O O . LEU A 1 212 ? 7.406 -48.063 1.149 1.00 65.69 212 LEU A O 1
ATOM 1531 N N . ARG A 1 213 ? 9.333 -49.188 1.279 1.00 56.19 213 ARG A N 1
ATOM 1532 C CA . ARG A 1 213 ? 10.041 -48.353 0.298 1.00 56.19 213 ARG A CA 1
ATOM 1533 C C . ARG A 1 213 ? 9.316 -48.213 -1.056 1.00 56.19 213 ARG A C 1
ATOM 1535 O O . ARG A 1 213 ? 9.557 -47.245 -1.768 1.00 56.19 213 ARG A O 1
ATOM 1542 N N . GLY A 1 214 ? 8.436 -49.158 -1.398 1.00 57.72 214 GLY A N 1
ATOM 1543 C CA . GLY A 1 214 ? 7.615 -49.147 -2.614 1.00 57.72 214 GLY A CA 1
ATOM 1544 C C . GLY A 1 214 ? 6.235 -48.483 -2.490 1.00 57.72 214 GLY A C 1
ATOM 1545 O O . GLY A 1 214 ? 5.518 -48.441 -3.484 1.00 57.72 214 GLY A O 1
ATOM 1546 N N . THR A 1 215 ? 5.831 -47.985 -1.313 1.00 64.00 215 THR A N 1
ATOM 1547 C CA . THR A 1 215 ? 4.524 -47.328 -1.106 1.00 64.00 215 THR A CA 1
ATOM 1548 C C . THR A 1 215 ? 4.647 -45.804 -1.053 1.00 64.00 215 THR A C 1
ATOM 1550 O O . THR A 1 215 ? 5.702 -45.247 -0.742 1.00 64.00 215 THR A O 1
ATOM 1553 N N . CYS A 1 216 ? 3.525 -45.113 -1.291 1.00 63.91 216 CYS A N 1
ATOM 1554 C CA . CYS A 1 216 ? 3.438 -43.648 -1.289 1.00 63.91 216 CYS A CA 1
ATOM 1555 C C . CYS A 1 216 ? 3.974 -43.019 0.009 1.00 63.91 216 CYS A C 1
ATOM 1557 O O . CYS A 1 216 ? 4.694 -42.028 -0.033 1.00 63.91 216 CYS A O 1
ATOM 1559 N N . ALA A 1 217 ? 3.653 -43.601 1.170 1.00 62.97 217 ALA A N 1
ATOM 1560 C CA . ALA A 1 217 ? 4.116 -43.090 2.458 1.00 62.97 217 ALA A CA 1
ATOM 1561 C C . ALA A 1 217 ? 5.596 -43.420 2.718 1.00 62.97 217 ALA A C 1
ATOM 1563 O O . ALA A 1 217 ? 6.328 -42.570 3.221 1.00 62.97 217 ALA A O 1
ATOM 1564 N N . GLY A 1 218 ? 6.062 -44.615 2.340 1.00 62.66 218 GLY A N 1
ATOM 1565 C CA . GLY A 1 218 ? 7.447 -45.029 2.573 1.00 62.66 218 GLY A CA 1
ATOM 1566 C C . GLY A 1 218 ? 8.474 -44.308 1.697 1.00 62.66 218 GLY A C 1
ATOM 1567 O O . GLY A 1 218 ? 9.600 -44.099 2.143 1.00 62.66 218 GLY A O 1
ATOM 1568 N N . ALA A 1 219 ? 8.086 -43.834 0.509 1.00 65.44 219 ALA A N 1
ATOM 1569 C CA . ALA A 1 219 ? 8.961 -43.053 -0.371 1.00 65.44 219 ALA A CA 1
ATOM 1570 C C . ALA A 1 219 ? 9.396 -41.696 0.227 1.00 65.44 219 ALA A C 1
ATOM 1572 O O . ALA A 1 219 ? 10.430 -41.154 -0.163 1.00 65.44 219 ALA A O 1
ATOM 1573 N N . HIS A 1 220 ? 8.630 -41.158 1.182 1.00 67.44 220 HIS A N 1
ATOM 1574 C CA . HIS A 1 220 ? 8.917 -39.884 1.852 1.00 67.44 220 HIS A CA 1
ATOM 1575 C C . HIS A 1 220 ? 9.561 -40.040 3.237 1.00 67.44 220 HIS A C 1
ATOM 1577 O O . HIS A 1 220 ? 9.945 -39.040 3.848 1.00 67.44 220 HIS A O 1
ATOM 1583 N N . LEU A 1 221 ? 9.698 -41.268 3.744 1.00 66.38 221 LEU A N 1
ATOM 1584 C CA . LEU A 1 221 ? 10.378 -41.528 5.011 1.00 66.38 221 LEU A CA 1
ATOM 1585 C C . LEU A 1 221 ? 11.896 -41.451 4.833 1.00 66.38 221 LEU A C 1
ATOM 1587 O O . LEU A 1 221 ? 12.434 -41.789 3.778 1.00 66.38 221 LEU A O 1
ATOM 1591 N N . ARG A 1 222 ? 12.606 -41.029 5.884 1.00 62.00 222 ARG A N 1
ATOM 1592 C CA . ARG A 1 222 ? 14.072 -41.106 5.903 1.00 62.00 222 ARG A CA 1
ATOM 1593 C C . ARG A 1 222 ? 14.521 -42.576 5.835 1.00 62.00 222 ARG A C 1
ATOM 1595 O O . ARG A 1 222 ? 13.775 -43.428 6.323 1.00 62.00 222 ARG A O 1
ATOM 1602 N N . PRO A 1 223 ? 15.693 -42.891 5.249 1.00 67.62 223 PRO A N 1
ATOM 1603 C CA . PRO A 1 223 ? 16.129 -44.271 5.005 1.00 67.62 223 PRO A CA 1
ATOM 1604 C C . PRO A 1 223 ? 16.058 -45.187 6.234 1.00 67.62 223 PRO A C 1
ATOM 1606 O O . PRO A 1 223 ? 15.728 -46.359 6.105 1.00 67.62 223 PRO A O 1
ATOM 1609 N N . GLU A 1 224 ? 16.305 -44.644 7.423 1.00 68.12 224 GLU A N 1
ATOM 1610 C CA . GLU A 1 224 ? 16.245 -45.349 8.706 1.00 68.12 224 GLU A CA 1
ATOM 1611 C C . GLU A 1 224 ? 14.836 -45.813 9.127 1.00 68.12 224 GLU A C 1
ATOM 1613 O O . GLU A 1 224 ? 14.714 -46.718 9.948 1.00 68.12 224 GLU A O 1
ATOM 1618 N N . PHE A 1 225 ? 13.777 -45.227 8.564 1.00 65.44 225 PHE A N 1
ATOM 1619 C CA . PHE A 1 225 ? 12.380 -45.573 8.855 1.00 65.44 225 PHE A CA 1
ATOM 1620 C C . PHE A 1 225 ? 11.702 -46.341 7.711 1.00 65.44 225 PHE A C 1
ATOM 1622 O O . PHE A 1 225 ? 10.511 -46.647 7.795 1.00 65.44 225 PHE A O 1
ATOM 1629 N N . GLN A 1 226 ? 12.437 -46.644 6.637 1.00 67.75 226 GLN A N 1
ATOM 1630 C CA . GLN A 1 226 ? 11.942 -47.442 5.519 1.00 67.75 226 GLN A CA 1
ATOM 1631 C C . GLN A 1 226 ? 12.148 -48.928 5.814 1.00 67.75 226 GLN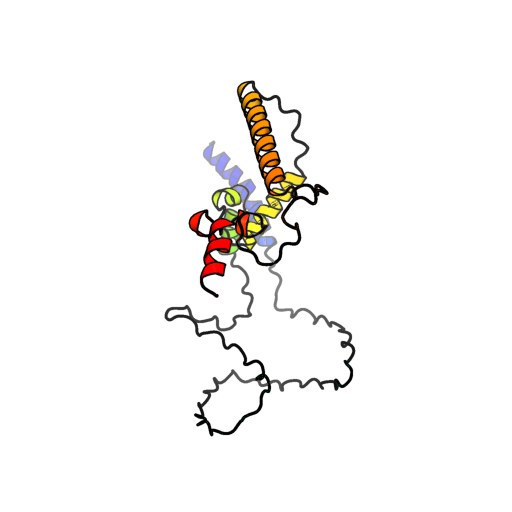 A C 1
ATOM 1633 O O . GLN A 1 226 ? 13.268 -49.360 6.081 1.00 67.75 226 GLN A O 1
ATOM 1638 N N . PHE A 1 227 ? 11.087 -49.726 5.697 1.00 63.97 227 PHE A N 1
ATOM 1639 C CA . PHE A 1 227 ? 11.224 -51.180 5.741 1.00 63.97 227 PHE A CA 1
ATOM 1640 C C . PHE A 1 227 ? 11.612 -51.721 4.364 1.00 63.97 227 PHE A C 1
ATOM 1642 O O . PHE A 1 227 ? 11.026 -51.340 3.342 1.00 63.97 227 PHE A O 1
ATOM 1649 N N . ASN A 1 228 ? 12.599 -52.618 4.343 1.00 66.38 228 ASN A N 1
ATOM 1650 C CA . ASN A 1 228 ? 12.992 -53.367 3.151 1.00 66.38 228 ASN A CA 1
ATOM 1651 C C . ASN A 1 228 ? 12.398 -54.792 3.156 1.00 66.38 228 ASN A C 1
ATOM 1653 O O . ASN A 1 228 ? 11.969 -55.314 4.189 1.00 66.38 228 ASN A O 1
ATOM 1657 N N . ASP A 1 229 ? 12.371 -55.433 1.986 1.00 62.81 229 ASP A N 1
ATOM 1658 C CA . ASP A 1 229 ? 11.757 -56.759 1.822 1.00 62.81 229 ASP A CA 1
ATOM 1659 C C . ASP A 1 229 ? 12.437 -57.839 2.682 1.00 62.81 229 ASP A C 1
ATOM 1661 O O . ASP A 1 229 ? 11.784 -58.777 3.144 1.00 62.81 229 ASP A O 1
ATOM 1665 N N . GLU A 1 230 ? 13.735 -57.693 2.963 1.00 64.69 230 GLU A N 1
ATOM 1666 C CA . GLU A 1 230 ? 14.483 -58.591 3.850 1.00 64.69 230 GLU A CA 1
ATOM 1667 C C . GLU A 1 230 ? 14.044 -58.481 5.315 1.00 64.69 230 GLU A C 1
ATOM 1669 O O . GLU A 1 230 ? 13.892 -59.505 5.985 1.00 64.69 230 GLU A O 1
ATOM 1674 N N . GLN A 1 231 ? 13.773 -57.274 5.817 1.00 65.50 231 GLN A N 1
ATOM 1675 C CA . GLN A 1 231 ? 13.283 -57.052 7.181 1.00 65.50 231 GLN A CA 1
ATOM 1676 C C . GLN A 1 231 ? 11.894 -57.661 7.391 1.00 65.50 231 GLN A C 1
ATOM 1678 O O . GLN A 1 231 ? 11.660 -58.308 8.413 1.00 65.50 231 GLN A O 1
ATOM 1683 N N . LEU A 1 232 ? 10.993 -57.551 6.409 1.00 61.41 232 LEU A N 1
ATOM 1684 C CA . LEU A 1 232 ? 9.689 -58.227 6.455 1.00 61.41 232 LEU A CA 1
ATOM 1685 C C . LEU A 1 232 ? 9.811 -59.755 6.413 1.00 61.41 232 LEU A C 1
ATOM 1687 O O . LEU A 1 232 ? 8.993 -60.477 6.994 1.00 61.41 232 LEU A O 1
ATOM 1691 N N . ARG A 1 233 ? 10.812 -60.267 5.694 1.00 59.50 233 ARG A N 1
ATOM 1692 C CA . ARG A 1 233 ? 11.068 -61.707 5.588 1.00 59.50 233 ARG A CA 1
ATOM 1693 C C . ARG A 1 233 ? 11.666 -62.270 6.878 1.00 59.50 233 ARG A C 1
ATOM 1695 O O . ARG A 1 233 ? 11.335 -63.393 7.248 1.00 59.50 233 ARG A O 1
ATOM 1702 N N . ASN A 1 234 ? 12.479 -61.483 7.578 1.00 59.12 234 ASN A N 1
ATOM 1703 C CA . ASN A 1 234 ? 13.067 -61.858 8.863 1.00 59.12 234 ASN A CA 1
ATOM 1704 C C . ASN A 1 234 ? 12.088 -61.690 10.037 1.00 59.12 234 ASN A C 1
ATOM 1706 O O . ASN A 1 234 ? 12.092 -62.531 10.929 1.00 59.12 234 ASN A O 1
ATOM 1710 N N . GLY A 1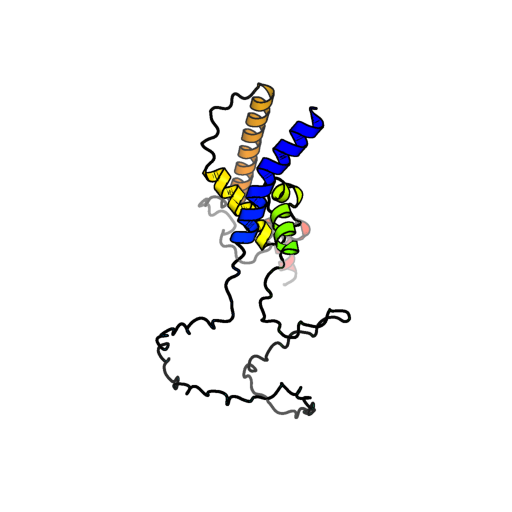 235 ? 11.197 -60.692 10.018 1.00 57.47 235 GLY A N 1
ATOM 1711 C CA . GLY A 1 235 ? 10.175 -60.509 11.061 1.00 57.47 235 GLY A CA 1
ATOM 1712 C C . GLY A 1 235 ? 9.139 -61.640 11.127 1.00 57.47 235 GLY A C 1
ATOM 1713 O O . GLY A 1 235 ? 8.679 -61.989 12.210 1.00 57.47 235 GLY A O 1
ATOM 1714 N N . ARG A 1 236 ? 8.825 -62.278 9.989 1.00 55.16 236 ARG A N 1
ATOM 1715 C CA . ARG A 1 236 ? 7.934 -63.454 9.941 1.00 55.16 236 ARG A CA 1
ATOM 1716 C C . ARG A 1 236 ? 8.551 -64.732 10.508 1.00 55.16 236 ARG A C 1
ATOM 1718 O O . ARG A 1 236 ? 7.809 -65.601 10.938 1.00 55.16 236 ARG A O 1
ATOM 1725 N N . LYS A 1 237 ? 9.883 -64.843 10.550 1.00 51.94 237 LYS A N 1
ATOM 1726 C CA . LYS A 1 237 ? 10.574 -66.028 11.089 1.00 51.94 237 LYS A CA 1
ATOM 1727 C C . LYS A 1 237 ? 10.587 -66.105 12.620 1.00 51.94 237 LYS A C 1
ATOM 1729 O O . LYS A 1 237 ? 11.070 -67.091 13.154 1.00 51.94 237 LYS A O 1
ATOM 1734 N N . PHE A 1 238 ? 10.087 -65.083 13.315 1.00 47.19 238 PHE A N 1
ATOM 1735 C CA . PHE A 1 238 ? 9.989 -65.060 14.779 1.00 47.19 238 PHE A CA 1
ATOM 1736 C C . PHE A 1 238 ? 8.574 -65.372 15.302 1.00 47.19 238 PHE A C 1
ATOM 1738 O O . PHE A 1 238 ? 8.333 -65.224 16.496 1.00 47.19 238 PHE A O 1
ATOM 1745 N N . GLN A 1 239 ? 7.638 -65.769 14.431 1.00 49.72 239 GLN A N 1
ATOM 1746 C CA . GLN A 1 239 ? 6.260 -66.125 14.808 1.00 49.72 239 GLN A CA 1
ATOM 1747 C C . GLN A 1 239 ? 5.869 -67.578 14.470 1.00 49.72 239 GLN A C 1
ATOM 1749 O O . GLN A 1 239 ? 4.685 -67.901 14.515 1.00 49.72 239 GLN A O 1
ATOM 1754 N N . GLU A 1 240 ? 6.840 -68.448 14.174 1.00 41.72 240 GLU A N 1
ATOM 1755 C CA . GLU A 1 240 ? 6.652 -69.911 14.133 1.00 41.72 240 GLU A CA 1
ATOM 1756 C C . GLU A 1 240 ? 7.482 -70.596 15.221 1.00 41.72 240 GLU A C 1
ATOM 1758 O O . GLU A 1 240 ? 8.646 -70.175 15.423 1.00 41.72 240 GLU A O 1
#

Secondary structure (DSSP, 8-state):
-HHHHHHHHHHHHHHHHHHHHHHT-----TTS-PPP----PPPPPPPTTPPPPP--PPP----------------PPPS-----PPPPPPP-PPPPPPTTPPPPPTTTT--PPPPHHHHHHHHHHTSTTHHHHTTTTS-HHHHHHHHHHHHHHHHHSPP-------HHHHHHHHHHHHHHHHHHHHHHHHHSPP------SSS-S---S--BTTSTTGGGS-GGGPBPHHHHHHHGGG--

Foldseek 3Di:
DVVVVVVVVCCVVVVVVVVVVVVVPPDPDPVPPPDDDDDDDDDDDADVPGDDDDDDDDPPDPDDDDDDDDDDDDDDDDPDDPDPDPDDDDDPDDDDDPPPDDDQPPCVPDDDDDDPVRVVVLCCLLDPPNLVVCPVVDDPVSVVSNVVVVVVVVVVDDDPPPDDDDPVRVVVVVVCVVVVVVVVVVVCVVVPDPPPDPDPDDDDQPADDDCACPHPNVVPDDPVSHDYPVNVVVVVVVPD